Protein AF-A0A8B7XTL6-F1 (afdb_monomer)

Mean predicted aligned error: 12.11 Å

Sequence (350 aa):
MFNYANVTWTTGTSSDGNESGLGGIPAQVGFDASDGVNYYEVPGSQSDDIVNIDLRSNINTTGRWLFRIDLDEIQDNESPIFQSCKSPDAVYVTGGTNESRVVWDTDVVSAVDVVDGPVAASCSLVDGDSMKVPVTSNETFPLGVTTVECEAVDAAGNNATPCQFHVIVSGILFPFLGPDVRYLPKEDEETSGEVFFAFPFFFFGRNYSSFYVNTNGVISFGDELSSFQSDPLPLMLTPLIAVFMTDVDTTDFGLVLHRQLLRSSQNEMQFCEADETIREVFPEQSSFSASMLLVVTWYRVRPWYSDSLRNTFQAVLVTNGALSFAMFNYGQIQWTRSSRRSSGVSAQVL

Solvent-accessible surface area (backbone atoms only — not comparable to full-atom values): 20171 Å² total; per-residue (Å²): 112,52,78,47,63,98,55,78,60,50,14,50,60,93,41,60,15,44,98,70,20,43,59,56,55,37,44,74,46,70,50,72,71,85,73,88,75,46,64,48,69,45,73,37,44,55,33,87,58,38,55,49,49,36,75,37,51,62,66,92,38,69,9,31,39,70,72,59,77,91,59,88,58,79,68,73,85,53,51,26,44,70,81,26,68,43,56,59,80,71,45,67,26,62,39,88,53,65,48,41,75,47,75,66,58,62,79,28,48,36,29,35,31,76,87,79,37,80,36,70,67,52,35,20,37,58,66,99,68,89,57,69,46,81,53,64,70,64,39,76,41,57,59,43,79,42,47,37,40,32,42,35,53,47,96,79,65,34,60,26,80,72,41,66,34,45,50,36,23,41,67,61,63,74,88,68,80,63,96,71,49,42,72,51,77,66,38,70,56,39,57,44,70,88,39,70,52,97,50,52,38,46,57,96,90,40,80,39,63,37,35,22,48,32,54,32,30,34,39,24,37,87,45,78,66,82,58,87,75,90,74,68,84,84,68,101,62,70,54,65,47,71,79,60,68,45,64,32,30,28,58,92,42,46,45,43,36,37,32,77,46,60,71,43,88,90,43,40,70,65,47,48,53,53,30,51,54,47,26,68,78,36,62,92,42,65,84,58,63,59,45,35,36,39,39,36,36,39,42,48,31,19,42,79,91,41,95,80,50,38,28,24,39,32,39,38,38,38,20,54,50,80,54,53,50,78,45,77,32,67,39,29,76,67,71,79,72,64,92,68,89,80,83,91,80,81,77,77,89,131

Secondary structure (DSSP, 8-state):
-EE---------GGGT--TTS-SSS----EEE-SSSS-EEE-TTTTSGGGGGTTT--SSSSTTEE----SSSSPPP-PPPEEEEE-PPPPEEEPTT-SEEEE---TTTEEEEETTTEEE-EEEEEE-SSS-EEEE-TTEEEESEEEEEEEEEB-TT-PBPPPEEEEEEEEESS----STT-EEPPSSBS-BPPPEEEEEEEEETTEEEEEEEEETTTEEEESS---S---SPSSPSSS-EEESS-S-EE-SSS-EEEEEEEE-STTTHHHHHHHHHHHHHH-GGGTT---SEEEEEEEEEEEETT-SS--EEEEEEEEE-SS-EEEEEEEEEE-------SS--------

InterPro domains:
  IPR003410 HYR domain [PF02494] (76-169)
  IPR003410 HYR domain [PS50825] (75-171)
  IPR003886 NIDO domain [PF06119] (1-70)
  IPR003886 NIDO domain [PF06119] (210-344)
  IPR003886 NIDO domain [PS51220] (1-72)
  IPR003886 NIDO domain [PS51220] (243-350)
  IPR003886 NIDO domain [SM00539] (243-349)
  IPR051495 Epithelial Barrier and Cell Signaling Protein [PTHR13802] (180-348)

Structure (mmCIF, N/CA/C/O backbone):
data_AF-A0A8B7XTL6-F1
#
_entry.id   AF-A0A8B7XTL6-F1
#
loop_
_atom_site.group_PDB
_atom_site.id
_atom_site.type_symbol
_atom_site.label_atom_id
_atom_site.label_alt_id
_atom_site.label_comp_id
_atom_site.label_asym_id
_atom_site.label_entity_id
_atom_site.label_seq_id
_atom_site.pdbx_PDB_ins_code
_atom_site.Cartn_x
_atom_site.Cartn_y
_atom_site.Cartn_z
_atom_site.occupancy
_atom_site.B_iso_or_equiv
_atom_site.auth_seq_id
_atom_site.auth_comp_id
_atom_site.auth_asym_id
_atom_site.auth_atom_id
_atom_site.pdbx_PDB_model_num
ATOM 1 N N . MET A 1 1 ? -22.767 -4.856 45.957 1.00 59.16 1 MET A N 1
ATOM 2 C CA . MET A 1 1 ? -21.393 -5.160 45.503 1.00 59.16 1 MET A CA 1
ATOM 3 C C . MET A 1 1 ? -21.275 -6.660 45.351 1.00 59.16 1 MET A C 1
ATOM 5 O O . MET A 1 1 ? -21.388 -7.362 46.351 1.00 59.16 1 MET A O 1
ATOM 9 N N . PHE A 1 2 ? -21.071 -7.122 44.124 1.00 72.44 2 PHE A N 1
ATOM 10 C CA . PHE A 1 2 ? -20.700 -8.502 43.835 1.00 72.44 2 PHE A CA 1
ATOM 11 C C . PHE A 1 2 ? -19.189 -8.559 43.595 1.00 72.44 2 PHE A C 1
ATOM 13 O O . PHE A 1 2 ? -18.622 -7.657 42.981 1.00 72.44 2 PHE A O 1
ATOM 20 N N . ASN A 1 3 ? -18.533 -9.587 44.127 1.00 69.50 3 ASN A N 1
ATOM 21 C CA . ASN A 1 3 ? -17.118 -9.853 43.893 1.00 69.50 3 ASN A CA 1
ATOM 22 C C . ASN A 1 3 ? -17.003 -11.294 43.410 1.00 69.50 3 ASN A C 1
ATOM 24 O O . ASN A 1 3 ? -17.322 -12.214 44.167 1.00 69.50 3 ASN A O 1
ATOM 28 N N . TYR A 1 4 ? -16.543 -11.473 42.181 1.00 75.75 4 TYR A N 1
ATOM 29 C CA . TYR A 1 4 ? -16.254 -12.776 41.605 1.00 75.75 4 TYR A CA 1
ATOM 30 C C . TYR A 1 4 ? -14.739 -12.987 41.603 1.00 75.75 4 TYR A C 1
ATOM 32 O O . TYR A 1 4 ? -13.970 -12.093 41.257 1.00 75.75 4 TYR A O 1
ATOM 40 N N . ALA A 1 5 ? -14.312 -14.158 42.071 1.00 74.69 5 ALA A N 1
ATOM 41 C CA . ALA A 1 5 ? -12.965 -14.672 41.835 1.00 74.69 5 ALA A CA 1
ATOM 42 C C . ALA A 1 5 ? -13.018 -15.620 40.624 1.00 74.69 5 ALA A C 1
ATOM 44 O O . ALA A 1 5 ? -14.010 -15.614 39.908 1.00 74.69 5 ALA A O 1
ATOM 45 N N . ASN A 1 6 ? -12.003 -16.464 40.429 1.00 78.75 6 ASN A N 1
ATOM 46 C CA . ASN A 1 6 ? -11.971 -17.442 39.337 1.00 78.75 6 ASN A CA 1
ATOM 47 C C . ASN A 1 6 ? -13.259 -18.298 39.287 1.00 78.75 6 ASN A C 1
ATOM 49 O O . ASN A 1 6 ? -13.494 -19.120 40.183 1.00 78.75 6 ASN A O 1
ATOM 53 N N . VAL A 1 7 ? -14.076 -18.098 38.247 1.00 76.19 7 VAL A N 1
ATOM 54 C CA . VAL A 1 7 ? -15.310 -18.853 37.988 1.00 76.19 7 VAL A CA 1
ATOM 55 C C . VAL A 1 7 ? -15.001 -19.960 36.985 1.00 76.19 7 VAL A C 1
ATOM 57 O O . VAL A 1 7 ? -14.670 -19.710 35.836 1.00 76.19 7 VAL A O 1
ATOM 60 N N . THR A 1 8 ? -15.113 -21.214 37.423 1.00 75.62 8 THR A N 1
ATOM 61 C CA . THR A 1 8 ? -14.772 -22.393 36.598 1.00 75.62 8 THR A CA 1
ATOM 62 C C . THR A 1 8 ? -15.972 -23.269 36.248 1.00 75.62 8 THR A C 1
ATOM 64 O O . THR A 1 8 ? -15.828 -24.219 35.487 1.00 75.62 8 THR A O 1
ATOM 67 N N . TRP A 1 9 ? -17.149 -22.957 36.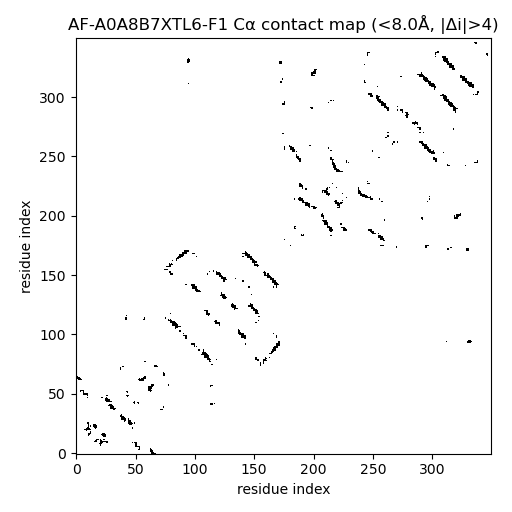790 1.00 73.62 9 TRP A N 1
ATOM 68 C CA . TRP A 1 9 ? -18.395 -23.678 36.554 1.00 73.62 9 TRP A CA 1
ATOM 69 C C . TRP A 1 9 ? -19.572 -22.700 36.593 1.00 73.62 9 TRP A C 1
ATOM 71 O O . TRP A 1 9 ? -19.566 -21.742 37.368 1.00 73.62 9 TRP A O 1
ATOM 81 N N . THR A 1 10 ? -20.577 -22.944 35.758 1.00 75.81 10 THR A N 1
ATOM 82 C CA . THR A 1 10 ? -21.745 -22.069 35.563 1.00 75.81 10 THR A CA 1
ATOM 83 C C . THR A 1 10 ? -23.066 -22.828 35.598 1.00 75.81 10 THR A C 1
ATOM 85 O O . THR A 1 10 ? -24.116 -22.205 35.748 1.00 75.81 10 THR A O 1
ATOM 88 N N . THR A 1 11 ? -23.032 -24.163 35.546 1.00 73.62 11 THR A N 1
ATOM 89 C CA . THR A 1 11 ? -24.235 -24.996 35.515 1.00 73.62 11 THR A CA 1
ATOM 90 C C . THR A 1 11 ? -24.037 -26.296 36.291 1.00 73.62 11 THR A C 1
ATOM 92 O O . THR A 1 11 ? -23.016 -26.966 36.176 1.00 73.62 11 THR A O 1
ATOM 95 N N . GLY A 1 12 ? -25.027 -26.678 37.101 1.00 75.06 12 GLY A N 1
ATOM 96 C CA . GLY A 1 12 ? -25.050 -27.979 37.776 1.00 75.06 12 GLY A CA 1
ATOM 97 C C . GLY A 1 12 ? -25.672 -29.075 36.906 1.00 75.06 12 GLY A C 1
ATOM 98 O O . GLY A 1 12 ? -26.464 -28.793 36.011 1.00 75.06 12 GLY A O 1
ATOM 99 N N . THR A 1 13 ? -25.399 -30.344 37.214 1.00 72.00 13 THR A N 1
ATOM 100 C CA . THR A 1 13 ? -25.979 -31.498 36.491 1.00 72.00 13 THR A CA 1
ATOM 101 C C . THR A 1 13 ? -27.511 -31.559 36.555 1.00 72.00 13 THR A C 1
ATOM 103 O O . THR A 1 13 ? -28.142 -32.094 35.651 1.00 72.00 13 THR A O 1
ATOM 106 N N . SER A 1 14 ? -28.128 -30.964 37.582 1.00 78.19 14 SER A N 1
ATOM 107 C CA . SER A 1 14 ? -29.589 -30.801 37.693 1.00 78.19 14 SER A CA 1
ATOM 108 C C . SER A 1 14 ? -30.189 -29.804 36.692 1.00 78.19 14 SER A C 1
ATOM 110 O O . SER A 1 14 ? -31.407 -29.748 36.560 1.00 78.19 14 SER A O 1
ATOM 112 N N . SER A 1 15 ? -29.344 -29.019 36.024 1.00 76.31 15 SER A N 1
ATOM 113 C CA . SER A 1 15 ? -29.698 -28.048 34.985 1.00 76.31 15 SER A CA 1
ATOM 114 C C . SER A 1 15 ? -29.066 -28.433 33.642 1.00 76.31 15 SER A C 1
ATOM 116 O O . SER A 1 15 ? -28.705 -27.559 32.860 1.00 76.31 15 SER A O 1
ATOM 118 N N . ASP A 1 16 ? -28.884 -29.738 33.408 1.00 80.31 16 ASP A N 1
ATOM 119 C CA . ASP A 1 16 ? -28.275 -30.334 32.210 1.00 80.31 16 ASP A CA 1
ATOM 120 C C . ASP A 1 16 ? -26.781 -30.009 31.991 1.00 80.31 16 ASP A C 1
ATOM 122 O O . ASP A 1 16 ? -26.253 -30.182 30.891 1.00 80.31 16 ASP A O 1
ATOM 126 N N . GLY A 1 17 ? -26.070 -29.575 33.039 1.00 78.12 17 GLY A N 1
ATOM 127 C CA . GLY A 1 17 ? -24.618 -29.382 33.004 1.00 78.12 17 GLY A CA 1
ATOM 128 C C . GLY A 1 17 ? -23.821 -30.688 32.965 1.00 78.12 17 GLY A C 1
ATOM 129 O O . GLY A 1 17 ? -24.269 -31.737 33.432 1.00 78.12 17 GLY A O 1
ATOM 130 N N . ASN A 1 18 ? -22.608 -30.628 32.420 1.00 78.62 18 ASN A N 1
ATOM 131 C CA . ASN A 1 18 ? -21.658 -31.738 32.393 1.00 78.62 18 ASN A CA 1
ATOM 132 C C . ASN A 1 18 ? -20.873 -31.864 33.719 1.00 78.62 18 ASN A C 1
ATOM 134 O O . ASN A 1 18 ? -20.994 -31.040 34.623 1.00 78.62 18 ASN A O 1
ATOM 138 N N . GLU A 1 19 ? -20.029 -32.895 33.843 1.00 80.50 19 GLU A N 1
ATOM 139 C CA . GLU A 1 19 ? -19.219 -33.142 35.053 1.00 80.50 19 GLU A CA 1
ATOM 140 C C . GLU A 1 19 ? -18.192 -32.036 35.361 1.00 80.50 19 GLU A C 1
ATOM 142 O O . GLU A 1 19 ? -17.679 -31.962 36.474 1.00 80.50 19 GLU A O 1
ATOM 147 N N . SER A 1 20 ? -17.895 -31.165 34.393 1.00 78.06 20 SER A N 1
ATOM 148 C CA . SER A 1 20 ? -17.052 -29.976 34.581 1.00 78.06 20 SER A CA 1
ATOM 149 C C . SER A 1 20 ? -17.848 -28.746 35.033 1.00 78.06 20 SER A C 1
ATOM 151 O O . SER A 1 20 ? -17.261 -27.689 35.234 1.00 78.06 20 SER A O 1
ATOM 153 N N . GLY A 1 21 ? -19.167 -28.871 35.210 1.00 75.25 21 GLY A N 1
ATOM 154 C CA . GLY A 1 21 ? -20.043 -27.782 35.627 1.00 75.25 21 GLY A CA 1
ATOM 155 C C . GLY A 1 21 ? -20.333 -26.757 34.524 1.00 75.25 21 GLY A C 1
ATOM 156 O O . GLY A 1 21 ? -20.569 -25.589 34.827 1.00 75.25 21 GLY A O 1
ATOM 157 N N . LEU A 1 22 ? -20.274 -27.179 33.255 1.00 76.94 22 LEU A N 1
ATOM 158 C CA . LEU A 1 22 ? -20.522 -26.362 32.058 1.00 76.94 22 LEU A CA 1
ATOM 159 C C . LEU A 1 22 ? -21.564 -27.030 31.142 1.00 76.94 22 LEU A C 1
ATOM 161 O O . LEU A 1 22 ? -21.777 -28.240 31.223 1.00 76.94 22 LEU A O 1
ATOM 165 N N . GLY A 1 23 ? -22.173 -26.273 30.227 1.00 70.50 23 GLY A N 1
ATOM 166 C CA . GLY A 1 23 ? -23.290 -26.743 29.392 1.00 70.50 23 GLY A CA 1
ATOM 167 C C . GLY A 1 23 ? -24.615 -26.809 30.160 1.00 70.50 23 GLY A C 1
ATOM 168 O O . GLY A 1 23 ? -24.630 -26.628 31.370 1.00 70.50 23 GLY A O 1
ATOM 169 N N . GLY A 1 24 ? -25.733 -27.056 29.474 1.00 79.38 24 GLY A N 1
ATOM 170 C CA . GLY A 1 24 ? -27.069 -26.993 30.084 1.00 79.38 24 GLY A CA 1
ATOM 171 C C . GLY A 1 24 ? -27.622 -25.564 30.132 1.00 79.38 24 GLY A C 1
ATOM 172 O O . GLY A 1 24 ? -27.383 -24.793 29.208 1.00 79.38 24 GLY A O 1
ATOM 173 N N . ILE A 1 25 ? -28.379 -25.206 31.175 1.00 80.75 25 ILE A N 1
ATOM 174 C CA . ILE A 1 25 ? -28.893 -23.836 31.376 1.00 80.75 25 ILE A CA 1
ATOM 175 C C . ILE A 1 25 ? -27.834 -23.002 32.125 1.00 80.75 25 ILE A C 1
ATOM 177 O O . ILE A 1 25 ? -27.544 -23.321 33.285 1.00 80.75 25 ILE A O 1
ATOM 181 N N . PRO A 1 26 ? -27.244 -21.953 31.520 1.00 83.88 26 PRO A N 1
ATOM 182 C CA . PRO A 1 26 ? -26.182 -21.176 32.163 1.00 83.88 26 PRO A CA 1
ATOM 183 C C . PRO A 1 26 ? -26.672 -20.350 33.361 1.00 83.88 26 PRO A C 1
ATOM 185 O O . PRO A 1 26 ? -27.854 -20.014 33.467 1.00 83.88 26 PRO A O 1
ATOM 188 N N . ALA A 1 27 ? -25.747 -20.001 34.263 1.00 84.81 27 ALA A N 1
ATOM 189 C CA . ALA A 1 27 ? -26.026 -19.150 35.418 1.00 84.81 27 ALA A CA 1
ATOM 190 C C . ALA A 1 27 ? -26.619 -17.793 35.008 1.00 84.81 27 ALA A C 1
ATOM 192 O O . ALA A 1 27 ? -26.171 -17.164 34.050 1.00 84.81 27 ALA A O 1
ATOM 193 N N . GLN A 1 28 ? -27.590 -17.322 35.788 1.00 89.62 28 GLN A N 1
ATOM 194 C CA . GLN A 1 28 ? -28.197 -16.003 35.634 1.00 89.62 28 GLN A CA 1
ATOM 195 C C . GLN A 1 28 ? -27.709 -15.080 36.756 1.00 89.62 28 GLN A C 1
ATOM 197 O O . GLN A 1 28 ? -27.653 -15.488 37.919 1.00 89.62 28 GLN A O 1
ATOM 202 N N . VAL A 1 29 ? -27.342 -13.845 36.415 1.00 89.50 29 VAL A N 1
ATOM 203 C CA . VAL A 1 29 ? -26.840 -12.845 37.366 1.00 89.50 29 VAL A CA 1
ATOM 204 C C . VAL A 1 29 ? -27.506 -11.508 37.079 1.00 89.50 29 VAL A C 1
ATOM 206 O O . VAL A 1 29 ? -27.458 -11.023 35.952 1.00 89.50 29 VAL A O 1
ATOM 209 N N . GLY A 1 30 ? -28.109 -10.899 38.099 1.00 89.50 30 GLY A N 1
ATOM 210 C CA . GLY A 1 30 ? -28.882 -9.680 37.915 1.00 89.50 30 GLY A CA 1
ATOM 211 C C . GLY A 1 30 ? -29.715 -9.272 39.127 1.00 89.50 30 GLY A C 1
ATOM 212 O O . GLY A 1 30 ? -29.535 -9.794 40.231 1.00 89.50 30 GLY A O 1
ATOM 213 N N . PHE A 1 31 ? -30.641 -8.346 38.890 1.00 87.81 31 PHE A N 1
ATOM 214 C CA . PHE A 1 31 ? -31.665 -7.882 39.821 1.00 87.81 31 PHE A CA 1
ATOM 215 C C . PHE A 1 31 ? -33.045 -8.000 39.171 1.00 87.81 31 PHE A C 1
ATOM 217 O O . PHE A 1 31 ? -33.178 -7.778 37.973 1.00 87.81 31 PHE A O 1
ATOM 224 N N . ASP A 1 32 ? -34.067 -8.297 39.967 1.00 88.44 32 ASP A N 1
ATOM 225 C CA . ASP A 1 32 ? -35.470 -8.312 39.546 1.00 88.44 32 ASP A CA 1
ATOM 226 C C . ASP A 1 32 ? -36.319 -7.745 40.693 1.00 88.44 32 ASP A C 1
ATOM 228 O O . ASP A 1 32 ? -36.265 -8.248 41.820 1.00 88.44 32 ASP A O 1
ATOM 232 N N . ALA A 1 33 ? -37.068 -6.674 40.428 1.00 88.50 33 ALA A N 1
ATOM 233 C CA . ALA A 1 33 ? -37.979 -6.057 41.391 1.00 88.50 33 ALA A CA 1
ATOM 234 C C . ALA A 1 33 ? -39.340 -6.775 41.480 1.00 88.50 33 ALA A C 1
ATOM 236 O O . ALA A 1 33 ? -40.162 -6.439 42.333 1.00 88.50 33 ALA A O 1
ATOM 237 N N . SER A 1 34 ? -39.585 -7.770 40.619 1.00 86.75 34 SER A N 1
ATOM 238 C CA . SER A 1 34 ? -40.829 -8.542 40.512 1.00 86.75 34 SER A CA 1
ATOM 239 C C . SER A 1 34 ? -42.074 -7.699 40.206 1.00 86.75 34 SER A C 1
ATOM 241 O O . SER A 1 34 ? -43.201 -8.125 40.465 1.00 86.75 34 SER A O 1
ATOM 243 N N . ASP A 1 35 ? -41.889 -6.509 39.641 1.00 86.06 35 ASP A N 1
ATOM 244 C CA . ASP A 1 35 ? -42.959 -5.620 39.177 1.00 86.06 35 ASP A CA 1
ATOM 245 C C . ASP A 1 35 ? -43.190 -5.709 37.657 1.00 86.06 35 ASP A C 1
ATOM 247 O O . ASP A 1 35 ? -44.100 -5.074 37.123 1.00 86.06 35 ASP A O 1
ATOM 251 N N . GLY A 1 36 ? -42.395 -6.537 36.969 1.00 83.06 36 GLY A N 1
ATOM 252 C CA . GLY A 1 36 ? -42.453 -6.744 35.523 1.00 83.06 36 GLY A CA 1
ATOM 253 C C . GLY A 1 36 ? -41.869 -5.595 34.699 1.00 83.06 36 GLY A C 1
ATOM 254 O O . GLY A 1 36 ? -42.010 -5.618 33.478 1.00 83.06 36 GLY A O 1
ATOM 255 N N . VAL A 1 37 ? -41.247 -4.605 35.344 1.00 80.69 37 VAL A N 1
ATOM 256 C CA . VAL A 1 37 ? -40.672 -3.420 34.694 1.00 80.69 37 VAL A CA 1
ATOM 257 C C . VAL A 1 37 ? -39.197 -3.275 35.053 1.00 80.69 37 VAL A C 1
ATOM 259 O O . VAL A 1 37 ? -38.369 -3.133 34.160 1.00 80.69 37 VAL A O 1
ATOM 262 N N . ASN A 1 38 ? -38.860 -3.359 36.337 1.00 81.56 38 ASN A N 1
ATOM 263 C CA . ASN A 1 38 ? -37.529 -3.062 36.840 1.00 81.56 38 ASN A CA 1
ATOM 264 C C . ASN A 1 38 ? -36.734 -4.352 37.041 1.00 81.56 38 ASN A C 1
ATOM 266 O O . ASN A 1 38 ? -36.945 -5.108 37.993 1.00 81.56 38 ASN A O 1
ATOM 270 N N . TYR A 1 39 ? -35.796 -4.596 36.136 1.00 85.94 39 TYR A N 1
ATOM 271 C CA . TYR A 1 39 ? -34.837 -5.688 36.227 1.00 85.94 39 TYR A CA 1
ATOM 272 C C . TYR A 1 39 ? -33.536 -5.300 35.515 1.00 85.94 39 TYR A C 1
ATOM 274 O O . TYR A 1 39 ? -33.506 -4.376 34.707 1.00 85.94 39 TYR A O 1
ATOM 282 N N . TYR A 1 40 ? -32.452 -6.000 35.829 1.00 84.44 40 TYR A N 1
ATOM 283 C CA . TYR A 1 40 ? -31.159 -5.844 35.168 1.00 84.44 40 TYR A CA 1
ATOM 284 C C . TYR A 1 40 ? -30.456 -7.189 35.112 1.00 84.44 40 TYR A C 1
ATOM 286 O O . TYR A 1 40 ? -30.411 -7.896 36.117 1.00 84.44 40 TYR A O 1
ATOM 294 N N . GLU A 1 41 ? -29.873 -7.522 33.968 1.00 87.44 41 GLU A N 1
ATOM 295 C CA . GLU A 1 41 ? -29.055 -8.716 33.790 1.00 87.44 41 GLU A CA 1
ATOM 296 C C . GLU A 1 41 ? -27.624 -8.307 33.452 1.00 87.44 41 GLU A C 1
ATOM 298 O O . GLU A 1 41 ? -27.390 -7.461 32.594 1.00 87.44 41 GLU A O 1
ATOM 303 N N . VAL A 1 42 ? -26.653 -8.919 34.124 1.00 85.75 42 VAL A N 1
ATOM 304 C CA . VAL A 1 42 ? -25.233 -8.700 33.832 1.00 85.75 42 VAL A CA 1
ATOM 305 C C . VAL A 1 42 ? -24.902 -9.264 32.440 1.00 85.75 42 VAL A C 1
ATOM 307 O O . VAL A 1 42 ? -25.373 -10.358 32.114 1.00 85.75 42 VAL A O 1
ATOM 310 N N . PRO A 1 43 ? -24.047 -8.615 31.622 1.00 82.81 43 PRO A N 1
ATOM 311 C CA . PRO A 1 43 ? -23.664 -9.145 30.316 1.00 82.81 43 PRO A CA 1
ATOM 312 C C . PRO A 1 43 ? -23.135 -10.573 30.356 1.00 82.81 43 PRO A C 1
ATOM 314 O O . PRO A 1 43 ? -22.212 -10.899 31.105 1.00 82.81 43 PRO A O 1
ATOM 317 N N . GLY A 1 44 ? -23.682 -11.411 29.479 1.00 81.75 44 GLY A N 1
ATOM 318 C CA . GLY A 1 44 ? -23.380 -12.838 29.420 1.00 81.75 44 GLY A CA 1
ATOM 319 C C . GLY A 1 44 ? -24.260 -13.696 30.331 1.00 81.75 44 GLY A C 1
ATOM 320 O O . GLY A 1 44 ? -24.195 -14.917 30.214 1.00 81.75 44 GLY A O 1
ATOM 321 N N . SER A 1 45 ? -25.103 -13.107 31.189 1.00 87.81 45 SER A N 1
ATOM 322 C CA . SER A 1 45 ? -26.094 -13.827 32.003 1.00 87.81 45 SER A CA 1
ATOM 323 C C . SER A 1 45 ? -26.921 -14.782 31.138 1.00 87.81 45 SER A C 1
ATOM 325 O O . SER A 1 45 ? -27.320 -14.440 30.027 1.00 87.81 45 SER A O 1
ATOM 327 N N . GLN A 1 46 ? -27.137 -16.003 31.631 1.00 89.75 46 GLN A N 1
ATOM 328 C CA . GLN A 1 46 ? -27.863 -17.072 30.938 1.00 89.75 46 GLN A CA 1
ATOM 329 C C . GLN A 1 46 ? -27.247 -17.504 29.585 1.00 89.75 46 GLN A C 1
ATOM 331 O O . GLN A 1 46 ? -27.889 -18.191 28.794 1.00 89.75 46 GLN A O 1
ATOM 336 N N . SER A 1 47 ? -25.975 -17.178 29.337 1.00 87.81 47 SER A N 1
ATOM 337 C CA . SER A 1 47 ? -25.200 -17.654 28.183 1.00 87.81 47 SER A CA 1
ATOM 338 C C . SER A 1 47 ? -23.897 -18.329 28.619 1.00 87.81 47 SER A C 1
ATOM 340 O O . SER A 1 47 ? -23.449 -18.151 29.753 1.00 87.81 47 SER A O 1
ATOM 342 N N . ASP A 1 48 ? -23.252 -19.070 27.715 1.00 82.00 48 ASP A N 1
ATOM 343 C CA . ASP A 1 48 ? -21.937 -19.683 27.973 1.00 82.00 48 ASP A CA 1
ATOM 344 C C . ASP A 1 48 ? -20.854 -18.643 28.312 1.00 82.00 48 ASP A C 1
ATOM 346 O O . ASP A 1 48 ? -19.878 -18.953 28.991 1.00 82.00 48 ASP A O 1
ATOM 350 N N . ASP A 1 49 ? -21.062 -17.388 27.906 1.00 83.44 49 ASP A N 1
ATOM 351 C CA . ASP A 1 49 ? -20.165 -16.259 28.139 1.00 83.44 49 ASP A CA 1
ATOM 352 C C . ASP A 1 49 ? -20.077 -15.846 29.621 1.00 83.44 49 ASP A C 1
ATOM 354 O O . ASP A 1 49 ? -19.132 -15.151 30.008 1.00 83.44 49 ASP A O 1
ATOM 358 N N . ILE A 1 50 ? -21.015 -16.301 30.470 1.00 86.38 50 ILE A N 1
ATOM 359 C CA . ILE A 1 50 ? -21.060 -15.979 31.908 1.00 86.38 50 ILE A CA 1
ATOM 360 C C . ILE A 1 50 ? -19.828 -16.473 32.678 1.00 86.38 50 ILE A C 1
ATOM 362 O O . ILE A 1 50 ? -19.527 -15.955 33.752 1.00 86.38 50 ILE A O 1
ATOM 366 N N . VAL A 1 51 ? -19.066 -17.423 32.119 1.00 84.25 51 VAL A N 1
ATOM 367 C CA . VAL A 1 51 ? -17.767 -17.851 32.671 1.00 84.25 51 VAL A CA 1
ATOM 368 C C . VAL A 1 51 ? -16.763 -16.701 32.775 1.00 84.25 51 VAL A C 1
ATOM 370 O O . VAL A 1 51 ? -15.899 -16.745 33.637 1.00 84.25 51 VAL A O 1
ATOM 373 N N . ASN A 1 52 ? -16.889 -15.665 31.938 1.00 84.88 52 ASN A N 1
ATOM 374 C CA . ASN A 1 52 ? -15.964 -14.530 31.887 1.00 84.88 52 ASN A CA 1
ATOM 375 C C . ASN A 1 52 ? -16.373 -13.370 32.816 1.00 84.88 52 ASN A C 1
ATOM 377 O O . ASN A 1 52 ? -15.833 -12.267 32.699 1.00 84.88 52 ASN A O 1
ATOM 381 N N . ILE A 1 53 ? -17.351 -13.565 33.711 1.00 85.69 53 ILE A N 1
ATOM 382 C CA . ILE A 1 53 ? -17.859 -12.507 34.604 1.00 85.69 53 ILE A CA 1
ATOM 383 C C . ILE A 1 53 ? -16.788 -11.953 35.557 1.00 85.69 53 ILE A C 1
ATOM 385 O O . ILE A 1 53 ? -16.866 -10.798 35.980 1.00 85.69 53 ILE A O 1
ATOM 389 N N . ASP A 1 54 ? -15.775 -12.757 35.879 1.00 85.50 54 ASP A N 1
ATOM 390 C CA . ASP A 1 54 ? -14.616 -12.374 36.682 1.00 85.50 54 ASP A CA 1
ATOM 391 C C . ASP A 1 54 ? -13.583 -11.558 35.891 1.00 85.50 54 ASP A C 1
ATOM 393 O O . ASP A 1 54 ? -12.792 -10.838 36.493 1.00 85.50 54 ASP A O 1
ATOM 397 N N . LEU A 1 55 ? -13.621 -11.615 34.557 1.00 84.25 55 LEU A N 1
ATOM 398 C CA . LEU A 1 55 ? -12.787 -10.819 33.652 1.00 84.25 55 LEU A CA 1
ATOM 399 C C . LEU A 1 55 ? -13.430 -9.474 33.269 1.00 84.25 55 LEU A C 1
ATOM 401 O O . LEU A 1 55 ? -12.763 -8.619 32.686 1.00 84.25 55 LEU A O 1
ATOM 405 N N . ARG A 1 56 ? -14.704 -9.267 33.621 1.00 83.31 56 ARG A N 1
ATOM 406 C CA . ARG A 1 56 ? -15.501 -8.059 33.339 1.00 83.31 56 ARG A CA 1
ATOM 407 C C . ARG A 1 56 ? -15.796 -7.272 34.629 1.00 83.31 56 ARG A C 1
ATOM 409 O O . ARG A 1 56 ? -15.580 -7.770 35.734 1.00 83.31 56 ARG A O 1
ATOM 416 N N . SER A 1 57 ? -16.224 -6.018 34.510 1.00 82.00 57 SER A N 1
ATOM 417 C CA . SER A 1 57 ? -16.558 -5.125 35.635 1.00 82.00 57 SER A CA 1
ATOM 418 C C . SER A 1 57 ? -17.376 -3.940 35.126 1.00 82.00 57 SER A C 1
ATOM 420 O O . SER A 1 57 ? -17.266 -3.644 33.945 1.00 82.00 57 SER A O 1
ATOM 422 N N . ASN A 1 58 ? -18.115 -3.272 36.023 1.00 78.94 58 ASN A N 1
ATOM 423 C CA . ASN A 1 58 ? -18.735 -1.966 35.769 1.00 78.94 58 ASN A CA 1
ATOM 424 C C . ASN A 1 58 ? -18.085 -0.787 36.529 1.00 78.94 58 ASN A C 1
ATOM 426 O O . ASN A 1 58 ? -18.668 0.284 36.677 1.00 78.94 58 ASN A O 1
ATOM 430 N N . ILE A 1 59 ? -16.920 -1.013 37.143 1.00 81.12 59 ILE A N 1
ATOM 431 C CA . ILE A 1 59 ? -16.199 -0.010 37.946 1.00 81.12 59 ILE A CA 1
ATOM 432 C C . ILE A 1 59 ? -14.681 -0.078 37.731 1.00 81.12 59 ILE A C 1
ATOM 434 O O . ILE A 1 59 ? -13.896 0.125 38.667 1.00 81.12 59 ILE A O 1
ATOM 438 N N . ASN A 1 60 ? -14.253 -0.426 36.514 1.00 73.56 60 ASN A N 1
ATOM 439 C CA . ASN A 1 60 ? -12.844 -0.558 36.119 1.00 73.56 60 ASN A CA 1
ATOM 440 C C . ASN A 1 60 ? -11.983 -1.407 37.093 1.00 73.56 60 ASN A C 1
ATOM 442 O O . ASN A 1 60 ? -10.776 -1.211 37.238 1.00 73.56 60 ASN A O 1
ATOM 446 N N . THR A 1 61 ? -12.616 -2.334 37.822 1.00 83.06 61 THR A N 1
ATOM 447 C CA . THR A 1 61 ? -11.976 -3.247 38.775 1.00 83.06 61 THR A CA 1
ATOM 448 C C . THR A 1 61 ? -12.431 -4.656 38.435 1.00 83.06 61 THR A C 1
ATOM 450 O O . THR A 1 61 ? -13.481 -5.098 38.898 1.00 83.06 61 THR A O 1
ATOM 453 N N . THR A 1 62 ? -11.647 -5.352 37.613 1.00 83.50 62 THR A N 1
ATOM 454 C CA . THR A 1 62 ? -11.946 -6.690 37.082 1.00 83.50 62 THR A CA 1
ATOM 455 C C . THR A 1 62 ? -12.533 -7.635 38.141 1.00 83.50 62 THR A C 1
ATOM 457 O O . THR A 1 62 ? -12.000 -7.754 39.247 1.00 83.50 62 THR A O 1
ATOM 460 N N . GLY A 1 63 ? -13.676 -8.249 37.821 1.00 83.00 63 GLY A N 1
ATOM 461 C CA . GLY A 1 63 ? -14.423 -9.178 38.672 1.00 83.00 63 GLY A CA 1
ATOM 462 C C . GLY A 1 63 ? -15.282 -8.529 39.760 1.00 83.00 63 GLY A C 1
ATOM 463 O O . GLY A 1 63 ? -16.031 -9.223 40.457 1.00 83.00 63 GLY A O 1
ATOM 464 N N . ARG A 1 64 ? -15.223 -7.202 39.925 1.00 85.25 64 ARG A N 1
ATOM 465 C CA . ARG A 1 64 ? -16.069 -6.461 40.866 1.00 85.25 64 ARG A CA 1
ATOM 466 C C . ARG A 1 64 ? -17.170 -5.709 40.139 1.00 85.25 64 ARG A C 1
ATOM 468 O O . ARG A 1 64 ? -16.909 -4.978 39.189 1.00 85.25 64 ARG A O 1
ATOM 475 N N . TRP A 1 65 ? -18.377 -5.826 40.681 1.00 86.69 65 TRP A N 1
ATOM 476 C CA . TRP A 1 65 ? -19.564 -5.147 40.180 1.00 86.69 65 TRP A CA 1
ATOM 477 C C . TRP A 1 65 ? -20.258 -4.372 41.302 1.00 86.69 65 TRP A C 1
ATOM 479 O O . TRP A 1 65 ? -20.479 -4.893 42.408 1.00 86.69 65 TRP A O 1
ATOM 489 N N . LEU A 1 66 ? -20.597 -3.113 41.046 1.00 84.88 66 LEU A N 1
ATOM 490 C CA . LEU A 1 66 ? -21.214 -2.216 42.014 1.00 84.88 66 LEU A CA 1
ATOM 491 C C . LEU A 1 66 ? -22.389 -1.479 41.383 1.00 84.88 66 LEU A C 1
ATOM 493 O O . LEU A 1 66 ? -22.229 -0.756 40.414 1.00 84.88 66 LEU A O 1
ATOM 497 N N . PHE A 1 67 ? -23.553 -1.613 42.004 1.00 82.94 67 PHE A N 1
ATOM 498 C CA . PHE A 1 67 ? -24.784 -0.981 41.555 1.00 82.94 67 PHE A CA 1
ATOM 499 C C . PHE A 1 67 ? -25.391 -0.190 42.705 1.00 82.94 67 PHE A C 1
ATOM 501 O O . PHE A 1 67 ? -25.321 -0.616 43.867 1.00 82.94 67 PHE A O 1
ATOM 508 N N . ARG A 1 68 ? -25.996 0.947 42.371 1.00 82.94 68 ARG A N 1
ATOM 509 C CA . ARG A 1 68 ? -26.890 1.681 43.261 1.00 82.94 68 ARG A CA 1
ATOM 510 C C . ARG A 1 68 ? -28.303 1.119 43.079 1.00 82.94 68 ARG A C 1
ATOM 512 O O . ARG A 1 68 ? -28.780 1.073 41.956 1.00 82.94 68 ARG A O 1
ATOM 519 N N . ILE A 1 69 ? -28.934 0.668 44.164 1.00 83.38 69 ILE A N 1
ATOM 520 C CA . ILE A 1 69 ? -30.188 -0.117 44.125 1.00 83.38 69 ILE A CA 1
ATOM 521 C C . ILE A 1 69 ? -31.323 0.493 44.965 1.00 83.38 69 ILE A C 1
ATOM 523 O O . ILE A 1 69 ? -32.326 -0.161 45.222 1.00 83.38 69 ILE A O 1
ATOM 527 N N . ASP A 1 70 ? -31.146 1.714 45.471 1.00 83.88 70 ASP A N 1
ATOM 528 C CA . ASP A 1 70 ? -32.167 2.449 46.233 1.00 83.88 70 ASP A CA 1
ATOM 529 C C . ASP A 1 70 ? -33.127 3.264 45.346 1.00 83.88 70 ASP A C 1
ATOM 531 O O . ASP A 1 70 ? -34.039 3.900 45.874 1.00 83.88 70 ASP A O 1
ATOM 535 N N . LEU A 1 71 ? -32.914 3.258 44.027 1.00 82.81 71 LEU A N 1
ATOM 536 C CA . LEU A 1 71 ? -33.725 3.957 43.029 1.00 82.81 71 LEU A CA 1
ATOM 537 C C . LEU A 1 71 ? -34.573 2.968 42.216 1.00 82.81 71 LEU A C 1
ATOM 539 O O . LEU A 1 71 ? -34.399 1.756 42.313 1.00 82.81 71 LEU A O 1
ATOM 543 N N . ASP A 1 72 ? -35.498 3.512 41.433 1.00 79.94 72 ASP A N 1
ATOM 544 C CA . ASP A 1 72 ? -36.361 2.800 40.490 1.00 79.94 72 ASP A CA 1
ATOM 545 C C . ASP A 1 72 ? -35.631 2.326 39.224 1.00 79.94 72 ASP A C 1
ATOM 547 O O . ASP A 1 72 ? -36.127 1.431 38.552 1.00 79.94 72 ASP A O 1
ATOM 551 N N . GLU A 1 73 ? -34.427 2.836 38.946 1.00 76.12 73 GLU A N 1
ATOM 552 C CA . GLU A 1 73 ? -33.594 2.427 37.809 1.00 76.12 73 GLU A CA 1
ATOM 553 C C . GLU A 1 73 ? -32.143 2.138 38.240 1.00 76.12 73 GLU A C 1
ATOM 555 O O . GLU A 1 73 ? -31.617 2.739 39.187 1.00 76.12 73 GLU A O 1
ATOM 560 N N . ILE A 1 74 ? -31.471 1.219 37.532 1.00 77.19 74 ILE A N 1
ATOM 561 C CA . ILE A 1 74 ? -30.028 0.999 37.689 1.00 77.19 74 ILE A CA 1
ATOM 562 C C . ILE A 1 74 ? -29.288 2.201 37.102 1.00 77.19 74 ILE A C 1
ATOM 564 O O . ILE A 1 74 ? -29.457 2.528 35.933 1.00 77.19 74 ILE A O 1
ATOM 568 N N . GLN A 1 75 ? -28.449 2.853 37.909 1.00 77.12 75 GLN A N 1
ATOM 569 C CA . GLN A 1 75 ? -27.606 3.943 37.419 1.00 77.12 75 GLN A CA 1
ATOM 570 C C . GLN A 1 75 ? -26.374 3.400 36.706 1.00 77.12 75 GLN A C 1
ATOM 572 O O . GLN A 1 75 ? -25.515 2.786 37.349 1.00 77.12 75 GLN A O 1
ATOM 577 N N . ASP A 1 76 ? -26.275 3.705 35.418 1.00 76.94 76 ASP A N 1
ATOM 578 C CA . ASP A 1 76 ? -25.048 3.554 34.658 1.00 76.94 76 ASP A CA 1
ATOM 579 C C . ASP A 1 76 ? -24.125 4.764 34.872 1.00 76.94 76 ASP A C 1
ATOM 581 O O . ASP A 1 76 ? -24.533 5.919 34.763 1.00 76.94 76 ASP A O 1
ATOM 585 N N . ASN A 1 77 ? -22.884 4.482 35.257 1.00 79.44 77 ASN A N 1
ATOM 586 C CA . ASN A 1 77 ? -21.829 5.472 35.478 1.00 79.44 77 ASN A CA 1
ATOM 587 C C . ASN A 1 77 ? -20.511 5.023 34.823 1.00 79.44 77 ASN A C 1
ATOM 589 O O . ASN A 1 77 ? -19.446 5.534 35.189 1.00 79.44 77 ASN A O 1
ATOM 593 N N . GLU A 1 78 ? -20.550 4.010 33.956 1.00 81.81 78 GLU A N 1
ATOM 594 C CA . GLU A 1 78 ? -19.370 3.527 33.255 1.00 81.81 78 GLU A CA 1
ATOM 595 C C . GLU A 1 78 ? -19.323 4.118 31.851 1.00 81.81 78 GLU A C 1
ATOM 597 O O . GLU A 1 78 ? -20.334 4.283 31.198 1.00 81.81 78 GLU A O 1
ATOM 602 N N . SER A 1 79 ? -18.130 4.486 31.395 1.00 87.31 79 SER A N 1
ATOM 603 C CA . SER A 1 79 ? -17.947 4.912 30.013 1.00 87.31 79 SER A CA 1
ATOM 604 C C . SER A 1 79 ? -17.935 3.708 29.070 1.00 87.31 79 SER A C 1
ATOM 606 O O . SER A 1 79 ? -17.238 2.734 29.375 1.00 87.31 79 SER A O 1
ATOM 608 N N . PRO A 1 80 ? -18.509 3.819 27.857 1.00 91.75 80 PRO A N 1
ATOM 609 C CA . PRO A 1 80 ? -18.335 2.799 26.835 1.00 91.75 80 PRO A CA 1
ATOM 610 C C . PRO A 1 80 ? -16.853 2.613 26.485 1.00 91.75 80 PRO A C 1
ATOM 612 O O . PRO A 1 80 ? -16.030 3.532 26.592 1.00 91.75 80 PRO A O 1
ATOM 615 N N . ILE A 1 81 ? -16.509 1.423 25.996 1.00 91.00 81 ILE A N 1
ATOM 616 C CA . ILE A 1 81 ? -15.168 1.075 25.519 1.00 91.00 81 ILE A CA 1
ATOM 617 C C . ILE A 1 81 ? -15.194 0.714 24.033 1.00 91.00 81 ILE A C 1
ATOM 619 O O . ILE A 1 81 ? -16.093 0.024 23.555 1.00 91.00 81 ILE A O 1
ATOM 623 N N . PHE A 1 82 ? -14.175 1.139 23.285 1.00 91.94 82 PHE A N 1
ATOM 624 C CA . PHE A 1 82 ? -13.986 0.686 21.906 1.00 91.94 82 PHE A CA 1
ATOM 625 C C . PHE A 1 82 ? -13.470 -0.761 21.890 1.00 91.94 82 PHE A C 1
ATOM 627 O O . PHE A 1 82 ? -12.389 -1.040 22.409 1.00 91.94 82 PHE A O 1
ATOM 634 N N . GLN A 1 83 ? -14.227 -1.681 21.283 1.00 90.75 83 GLN A N 1
ATOM 635 C CA . GLN A 1 83 ? -13.805 -3.072 21.064 1.00 90.75 83 GLN A CA 1
ATOM 636 C C . GLN A 1 83 ? -12.841 -3.190 19.877 1.00 90.75 83 GLN A C 1
ATOM 638 O O . GLN A 1 83 ? -11.902 -3.989 19.909 1.00 90.75 83 GLN A O 1
ATOM 643 N N . SER A 1 84 ? -13.051 -2.375 18.842 1.00 90.94 84 SER A N 1
ATOM 644 C CA . SER A 1 84 ? -12.155 -2.236 17.696 1.00 90.94 84 SER A CA 1
ATOM 645 C C . SER A 1 84 ? -11.822 -0.766 17.448 1.00 90.94 84 SER A C 1
ATOM 647 O O . SER A 1 84 ? -12.664 0.122 17.585 1.00 90.94 84 SER A O 1
ATOM 649 N N . CYS A 1 85 ? -10.550 -0.523 17.140 1.00 92.25 85 CYS A N 1
ATOM 650 C CA . CYS A 1 85 ? -9.991 0.780 16.800 1.00 92.25 85 CYS A CA 1
ATOM 651 C C . CYS A 1 85 ? -8.723 0.538 15.970 1.00 92.25 85 CYS A C 1
ATOM 653 O O . CYS A 1 85 ? -7.607 0.533 16.494 1.00 92.25 85 CYS A O 1
ATOM 655 N N . LYS A 1 86 ? -8.897 0.181 14.697 1.00 92.81 86 LYS A N 1
ATOM 656 C CA . LYS A 1 86 ? -7.798 -0.214 13.804 1.00 92.81 86 LYS A CA 1
ATOM 657 C C . LYS A 1 86 ? -7.906 0.535 12.489 1.00 92.81 86 LYS A C 1
ATOM 659 O O . LYS A 1 86 ? -9.004 0.769 12.008 1.00 92.81 86 LYS A O 1
ATOM 664 N N . SER A 1 87 ? -6.776 0.888 11.890 1.00 89.94 87 SER A N 1
ATOM 665 C CA . SER A 1 87 ? -6.782 1.457 10.542 1.00 89.94 87 SER A CA 1
ATOM 666 C C . SER A 1 87 ? -7.280 0.418 9.526 1.00 89.94 87 SER A C 1
ATOM 668 O O . SER A 1 87 ? -6.840 -0.731 9.614 1.00 89.94 87 SER A O 1
ATOM 670 N N . PRO A 1 88 ? -8.160 0.792 8.577 1.00 90.50 88 PRO A N 1
ATOM 671 C CA . PRO A 1 88 ? -8.463 -0.050 7.424 1.00 90.50 88 PRO A CA 1
ATOM 672 C C . PRO A 1 88 ? -7.232 -0.216 6.522 1.00 90.50 88 PRO A C 1
ATOM 674 O O . PRO A 1 88 ? -6.259 0.540 6.631 1.00 90.50 88 PRO A O 1
ATOM 677 N N . ASP A 1 89 ? -7.314 -1.163 5.589 1.00 85.62 89 ASP A N 1
ATOM 678 C CA . ASP A 1 89 ? -6.308 -1.332 4.542 1.00 85.62 89 ASP A CA 1
ATOM 679 C C . ASP A 1 89 ? -6.179 -0.068 3.680 1.00 85.62 89 ASP A C 1
ATOM 681 O O . ASP A 1 89 ? -7.136 0.690 3.473 1.00 85.62 89 ASP A O 1
ATOM 685 N N . ALA A 1 90 ? -4.971 0.168 3.167 1.00 85.25 90 ALA A N 1
ATOM 686 C CA . ALA A 1 90 ? -4.709 1.315 2.311 1.00 85.25 90 ALA A CA 1
ATOM 687 C C . ALA A 1 90 ? -5.495 1.205 0.995 1.00 85.25 90 ALA A C 1
ATOM 689 O O . ALA A 1 90 ? -5.500 0.169 0.331 1.00 85.25 90 ALA A O 1
ATOM 690 N N . VAL A 1 91 ? -6.120 2.310 0.582 1.00 86.56 91 VAL A N 1
ATOM 691 C CA . VAL A 1 91 ? -6.837 2.389 -0.694 1.00 86.56 91 VAL A CA 1
ATOM 692 C C . VAL A 1 91 ? -5.970 3.104 -1.717 1.00 86.56 91 VAL A C 1
ATOM 694 O O . VAL A 1 91 ? -5.513 4.226 -1.498 1.00 86.56 91 VAL A O 1
ATOM 697 N N . TYR A 1 92 ? -5.773 2.477 -2.870 1.00 83.62 92 TYR A N 1
ATOM 698 C CA . TYR A 1 92 ? -4.937 3.030 -3.926 1.00 83.62 92 TYR A CA 1
ATOM 699 C C . TYR A 1 92 ? -5.747 3.848 -4.929 1.00 83.62 92 TYR A C 1
ATOM 701 O O . TYR A 1 92 ? -6.796 3.415 -5.408 1.00 83.62 92 TYR A O 1
ATOM 709 N N . VAL A 1 93 ? -5.241 5.026 -5.290 1.00 81.31 93 VAL A N 1
ATOM 710 C CA . VAL A 1 93 ? -5.789 5.811 -6.400 1.00 81.31 93 VAL A CA 1
ATOM 711 C C . VAL A 1 93 ? -5.197 5.377 -7.735 1.00 81.31 93 VAL A C 1
ATOM 713 O O . VAL A 1 93 ? -3.986 5.184 -7.880 1.00 81.31 93 VAL A O 1
ATOM 716 N N . THR A 1 94 ? -6.057 5.299 -8.749 1.00 69.62 94 THR A N 1
ATOM 717 C CA . THR A 1 94 ? -5.629 5.237 -10.150 1.00 69.62 94 THR A CA 1
ATOM 718 C C . THR A 1 94 ? -4.973 6.555 -10.550 1.00 69.62 94 THR A C 1
ATOM 720 O O . THR A 1 94 ? -5.390 7.625 -10.100 1.00 69.62 94 THR A O 1
ATOM 723 N N . GLY A 1 95 ? -3.961 6.525 -11.417 1.00 63.75 95 GLY A N 1
ATOM 724 C CA . GLY A 1 95 ? -3.238 7.754 -11.723 1.00 63.75 95 GLY A CA 1
ATOM 725 C C . GLY A 1 95 ? -4.098 8.819 -12.408 1.00 63.75 95 GLY A C 1
ATOM 726 O O . GLY A 1 95 ? -4.780 8.567 -13.399 1.00 63.75 95 GLY A O 1
ATOM 727 N N . GLY A 1 96 ? -4.015 10.040 -11.878 1.00 63.47 96 GLY A N 1
ATOM 728 C CA . GLY A 1 96 ? -4.813 11.187 -12.311 1.00 63.47 96 GLY A CA 1
ATOM 729 C C . GLY A 1 96 ? -5.886 11.616 -11.307 1.00 63.47 96 GLY A C 1
ATOM 730 O O . GLY A 1 96 ? -6.460 12.685 -11.501 1.00 63.47 96 GLY A O 1
ATOM 731 N N . THR A 1 97 ? -6.126 10.848 -10.237 1.00 75.81 97 THR A N 1
ATOM 732 C CA . THR A 1 97 ? -6.948 11.277 -9.096 1.00 75.81 97 THR A CA 1
ATOM 733 C C . THR A 1 97 ? -6.078 11.524 -7.862 1.00 75.81 97 THR A C 1
ATOM 735 O O . THR A 1 97 ? -5.035 10.898 -7.684 1.00 75.81 97 THR A O 1
ATOM 738 N N . ASN A 1 98 ? -6.503 12.467 -7.019 1.00 81.44 98 ASN A N 1
ATOM 739 C CA . ASN A 1 98 ? -5.840 12.809 -5.754 1.00 81.44 98 ASN A CA 1
ATOM 740 C C . ASN A 1 98 ? -6.715 12.443 -4.548 1.00 81.44 98 ASN A C 1
ATOM 742 O O . ASN A 1 98 ? -6.505 12.965 -3.462 1.00 81.44 98 ASN A O 1
ATOM 746 N N . GLU A 1 99 ? -7.728 11.607 -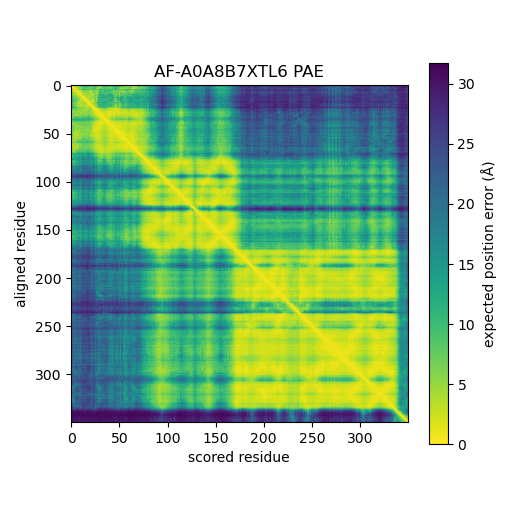4.754 1.00 87.50 99 GLU A N 1
ATOM 747 C CA . GLU A 1 99 ? -8.677 11.172 -3.737 1.00 87.50 99 GLU A CA 1
ATOM 748 C C . GLU A 1 99 ? -9.253 9.805 -4.116 1.00 87.50 99 GLU A C 1
ATOM 750 O O . GLU A 1 99 ? -9.308 9.459 -5.304 1.00 87.50 99 GLU A O 1
ATOM 755 N N . SER A 1 100 ? -9.679 9.039 -3.112 1.00 90.94 100 SER A N 1
ATOM 756 C CA . SER A 1 100 ? -10.398 7.777 -3.291 1.00 90.94 100 SER A CA 1
ATOM 757 C C . SER A 1 100 ? -11.538 7.649 -2.292 1.00 90.94 100 SER A C 1
ATOM 759 O O . SER A 1 100 ? -11.494 8.221 -1.204 1.00 90.94 100 SER A O 1
ATOM 761 N N . ARG A 1 101 ? -12.563 6.877 -2.656 1.00 90.94 101 ARG A N 1
ATOM 762 C CA . ARG A 1 101 ? -13.646 6.508 -1.744 1.00 90.94 101 ARG A CA 1
ATOM 763 C C . ARG A 1 101 ? -13.186 5.347 -0.868 1.00 90.94 101 ARG A C 1
ATOM 765 O O . ARG A 1 101 ? -12.731 4.339 -1.402 1.00 90.94 101 ARG A O 1
ATOM 772 N N . VAL A 1 102 ? -13.323 5.484 0.448 1.00 91.44 102 VAL A N 1
ATOM 773 C CA . VAL A 1 102 ? -12.883 4.479 1.425 1.00 91.44 102 VAL A CA 1
ATOM 774 C C . VAL A 1 102 ? -14.091 3.951 2.185 1.00 91.44 102 VAL A C 1
ATOM 776 O O . VAL A 1 102 ? -14.894 4.725 2.703 1.00 91.44 102 VAL A O 1
ATOM 779 N N . VAL A 1 103 ? -14.222 2.628 2.242 1.00 91.75 103 VAL A N 1
ATOM 780 C CA . VAL A 1 103 ? -15.272 1.928 2.987 1.00 91.75 103 VAL A CA 1
ATOM 781 C C . VAL A 1 103 ? -14.608 1.164 4.123 1.00 91.75 103 VAL A C 1
ATOM 783 O O . VAL A 1 103 ? -13.694 0.385 3.878 1.00 91.75 103 VAL A O 1
ATOM 786 N N . TRP A 1 104 ? -15.073 1.388 5.347 1.00 90.25 104 TRP A N 1
ATOM 787 C CA . TRP A 1 104 ? -14.711 0.596 6.523 1.00 90.25 104 TRP A CA 1
ATOM 788 C C . TRP A 1 104 ? -15.961 0.075 7.236 1.00 90.25 104 TRP A C 1
ATOM 790 O O . TRP A 1 104 ? -17.051 0.637 7.087 1.00 90.25 104 TRP A O 1
ATOM 800 N N . ASP A 1 105 ? -15.807 -1.003 7.996 1.00 87.88 105 ASP A N 1
ATOM 801 C CA . ASP A 1 105 ? -16.884 -1.716 8.682 1.00 87.88 105 ASP A CA 1
ATOM 802 C C . ASP A 1 105 ? -16.709 -1.699 10.216 1.00 87.88 105 ASP A C 1
ATOM 804 O O . ASP A 1 105 ? -15.974 -0.880 10.775 1.00 87.88 105 ASP A O 1
ATOM 808 N N . THR A 1 106 ? -17.427 -2.587 10.907 1.00 83.38 106 THR A N 1
ATOM 809 C CA . THR A 1 106 ? -17.399 -2.719 12.369 1.00 83.38 106 THR A CA 1
ATOM 810 C C . THR A 1 106 ? -16.086 -3.290 12.909 1.00 83.38 106 THR A C 1
ATOM 812 O O . THR A 1 106 ? -15.778 -3.090 14.084 1.00 83.38 106 THR A O 1
ATOM 815 N N . ASP A 1 107 ? -15.276 -3.958 12.083 1.00 87.06 107 ASP A N 1
ATOM 816 C CA . ASP A 1 107 ? -13.982 -4.505 12.513 1.00 87.06 107 ASP A CA 1
ATOM 817 C C . ASP A 1 107 ? -12.922 -3.399 12.639 1.00 87.06 107 ASP A C 1
ATOM 819 O O . ASP A 1 107 ? -11.936 -3.551 13.368 1.00 87.06 107 ASP A O 1
ATOM 823 N N . VAL A 1 108 ? -13.158 -2.258 11.983 1.00 90.50 108 VAL A N 1
ATOM 824 C CA . VAL A 1 108 ? -12.355 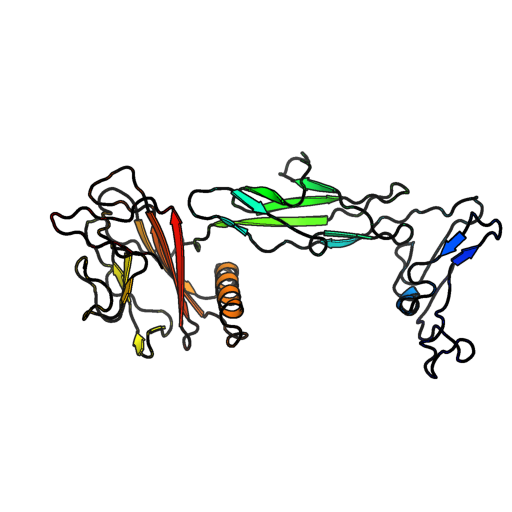-1.032 12.091 1.00 90.50 108 VAL A CA 1
ATOM 825 C C . VAL A 1 108 ? -12.710 -0.242 13.344 1.00 90.50 108 VAL A C 1
ATOM 827 O O . VAL A 1 108 ? -11.813 0.117 14.112 1.00 90.50 108 VAL A O 1
ATOM 830 N N . VAL A 1 109 ? -14.005 0.008 13.567 1.00 94.12 109 VAL A N 1
ATOM 831 C CA . VAL A 1 109 ? -14.485 0.765 14.727 1.00 94.12 109 VAL A CA 1
ATOM 832 C C . VAL A 1 109 ? -15.799 0.208 15.273 1.00 94.12 109 VAL A C 1
ATOM 834 O O . VAL A 1 109 ? -16.795 0.084 14.562 1.00 94.12 109 VAL A O 1
ATOM 837 N N . SER A 1 110 ? -15.811 -0.099 16.566 1.00 93.94 110 SER A N 1
ATOM 838 C CA . SER A 1 110 ? -16.998 -0.535 17.304 1.00 93.94 110 SER A CA 1
ATOM 839 C C . SER A 1 110 ? -16.830 -0.232 18.789 1.00 93.94 110 SER A C 1
ATOM 841 O O . SER A 1 110 ? -15.720 -0.326 19.320 1.00 93.94 110 SER A O 1
ATOM 843 N N . ALA A 1 111 ? -17.920 0.140 19.458 1.00 93.31 111 ALA A N 1
ATOM 844 C CA . ALA A 1 111 ? -17.943 0.398 20.890 1.00 93.31 111 ALA A CA 1
ATOM 845 C C . ALA A 1 111 ? -19.007 -0.459 21.579 1.00 93.31 111 ALA A C 1
ATOM 847 O O . ALA A 1 111 ? -20.043 -0.788 20.998 1.00 93.31 111 ALA A O 1
ATOM 848 N N . VAL A 1 112 ? -18.728 -0.830 22.822 1.00 91.81 112 VAL A N 1
ATOM 849 C CA . VAL A 1 112 ? -19.645 -1.554 23.696 1.00 91.81 112 VAL A CA 1
ATOM 850 C C . VAL A 1 112 ? -19.637 -0.896 25.064 1.00 91.81 112 VAL A C 1
ATOM 852 O O . VAL A 1 112 ? -18.600 -0.417 25.521 1.00 91.81 112 VAL A O 1
ATOM 855 N N . ASP A 1 113 ? -20.778 -0.931 25.720 1.00 88.94 113 ASP A N 1
ATOM 856 C CA . ASP A 1 113 ? -20.938 -0.634 27.126 1.00 88.94 113 ASP A CA 1
ATOM 857 C C . ASP A 1 113 ? -21.448 -1.879 27.874 1.00 88.94 113 ASP A C 1
ATOM 859 O O . ASP A 1 113 ? -22.098 -2.760 27.299 1.00 88.94 113 ASP A O 1
ATOM 863 N N . VAL A 1 114 ? -21.103 -1.998 29.155 1.00 80.19 114 VAL A N 1
ATOM 864 C CA . VAL A 1 114 ? -21.456 -3.164 29.974 1.00 80.19 114 VAL A CA 1
ATOM 865 C C . VAL A 1 114 ? -22.920 -3.145 30.431 1.00 80.19 114 VAL A C 1
ATOM 867 O O . VAL A 1 114 ? -23.462 -4.177 30.817 1.00 80.19 114 VAL A O 1
ATOM 870 N N . VAL A 1 115 ? -23.569 -1.988 30.447 1.00 80.50 115 VAL A N 1
ATOM 871 C CA . VAL A 1 115 ? -24.977 -1.829 30.812 1.00 80.50 115 VAL A CA 1
ATOM 872 C C . VAL A 1 115 ? -25.837 -1.773 29.552 1.00 80.50 115 VAL A C 1
ATOM 874 O O . VAL A 1 115 ? -26.821 -2.509 29.468 1.00 80.50 115 VAL A O 1
ATOM 877 N N . ASP A 1 116 ? -25.428 -0.992 28.552 1.00 81.56 116 ASP A N 1
ATOM 878 C CA . ASP A 1 116 ? -26.229 -0.714 27.352 1.00 81.56 116 ASP A CA 1
ATOM 879 C C . ASP A 1 116 ? -25.960 -1.663 26.170 1.00 81.56 116 ASP A C 1
ATOM 881 O O . ASP A 1 116 ? -26.752 -1.741 25.225 1.00 81.56 116 ASP A O 1
ATOM 885 N N . GLY A 1 117 ? -24.858 -2.419 26.195 1.00 85.12 117 GLY A N 1
ATOM 886 C CA . GLY A 1 117 ? -24.456 -3.270 25.075 1.00 85.12 117 GLY A CA 1
ATOM 887 C C . GLY A 1 117 ? -23.816 -2.465 23.931 1.00 85.12 117 GLY A C 1
ATOM 888 O O . GLY A 1 117 ? -23.010 -1.578 24.193 1.00 85.12 117 GLY A O 1
ATOM 889 N N . PRO A 1 118 ? -24.057 -2.792 22.644 1.00 90.31 118 PRO A N 1
ATOM 890 C CA . PRO A 1 118 ? -23.411 -2.097 21.525 1.00 90.31 118 PRO A CA 1
ATOM 891 C C . PRO A 1 118 ? -23.748 -0.598 21.463 1.00 90.31 118 PRO A C 1
ATOM 893 O O . PRO A 1 118 ? -24.917 -0.224 21.379 1.00 90.31 118 PRO A O 1
ATOM 896 N N . VAL A 1 119 ? -22.718 0.251 21.406 1.00 93.12 119 VAL A N 1
ATOM 897 C CA . VAL A 1 119 ? -22.840 1.717 21.343 1.00 93.12 119 VAL A CA 1
ATOM 898 C C . VAL A 1 119 ? -22.359 2.229 19.984 1.00 93.12 119 VAL A C 1
ATOM 900 O O . VAL A 1 119 ? -21.320 1.811 19.466 1.00 93.12 119 VAL A O 1
ATOM 903 N N . ALA A 1 120 ? -23.116 3.148 19.381 1.00 92.56 120 ALA A N 1
ATOM 904 C CA . ALA A 1 120 ? -22.758 3.737 18.095 1.00 92.56 120 ALA A CA 1
ATOM 905 C C . ALA A 1 120 ? -21.580 4.715 18.238 1.00 92.56 120 ALA A C 1
ATOM 907 O O . ALA A 1 120 ? -21.610 5.626 19.064 1.00 92.56 120 ALA A O 1
ATOM 908 N N . ALA A 1 121 ? -20.567 4.558 17.385 1.00 94.19 121 ALA A N 1
ATOM 909 C CA . ALA A 1 121 ? -19.451 5.489 17.297 1.00 94.19 121 ALA A CA 1
ATOM 910 C C . ALA A 1 121 ? -19.763 6.635 16.321 1.00 94.19 121 ALA A C 1
ATOM 912 O O . ALA A 1 121 ? -20.235 6.406 15.205 1.00 94.19 121 ALA A O 1
ATOM 913 N N . SER A 1 122 ? -19.444 7.866 16.714 1.00 94.25 122 SER A N 1
ATOM 914 C CA . SER A 1 122 ? -19.466 9.050 15.852 1.00 94.25 122 SER A CA 1
ATOM 915 C C . SER A 1 122 ? -18.042 9.500 15.547 1.00 94.25 122 SER A C 1
ATOM 917 O O . SER A 1 122 ? -17.280 9.789 16.468 1.00 94.25 122 SER A O 1
ATOM 919 N N . CYS A 1 123 ? -17.683 9.573 14.266 1.00 94.94 123 CYS A N 1
ATOM 920 C CA . CYS A 1 123 ? -16.318 9.844 13.824 1.00 94.94 123 CYS A CA 1
ATOM 921 C C . CYS A 1 123 ? -16.176 11.219 13.165 1.00 94.94 123 CYS A C 1
ATOM 923 O O . CYS A 1 123 ? -17.102 11.737 12.535 1.00 94.94 123 CYS A O 1
ATOM 925 N N . SER A 1 124 ? -14.992 11.809 13.296 1.00 94.56 124 SER A N 1
ATOM 926 C CA . SER A 1 124 ? -14.656 13.114 12.738 1.00 94.56 124 SER A CA 1
ATOM 927 C C . SER A 1 124 ? -13.206 13.180 12.268 1.00 94.56 124 SER A C 1
ATOM 929 O O . SER A 1 124 ? -12.327 12.524 12.824 1.00 94.56 124 SER A O 1
ATOM 931 N N . LEU A 1 125 ? -12.952 13.981 11.237 1.00 91.44 125 LEU A N 1
ATOM 932 C CA . LEU A 1 125 ? -11.601 14.338 10.818 1.00 91.44 125 LEU A CA 1
ATOM 933 C C . LEU A 1 125 ? -10.969 15.250 11.866 1.00 91.44 125 LEU A C 1
ATOM 935 O O . LEU A 1 125 ? -11.626 16.177 12.348 1.00 91.44 125 LEU A O 1
ATOM 939 N N . VAL A 1 126 ? -9.690 15.019 12.161 1.00 82.44 126 VAL A N 1
ATOM 940 C CA . VAL A 1 126 ? -8.905 15.878 13.053 1.00 82.44 126 VAL A CA 1
ATOM 941 C C . VAL A 1 126 ? -7.706 16.421 12.287 1.00 82.44 126 VAL A C 1
ATOM 943 O O . VAL A 1 126 ? -6.772 15.683 11.982 1.00 82.44 126 VAL A O 1
ATOM 946 N N . ASP A 1 127 ? -7.720 17.720 11.992 1.00 67.75 127 ASP A N 1
ATOM 947 C CA . ASP A 1 127 ? -6.584 18.425 11.391 1.00 67.75 127 ASP A CA 1
ATOM 948 C C . ASP A 1 127 ? -5.987 19.400 12.400 1.00 67.75 127 ASP A C 1
ATOM 950 O O . ASP A 1 127 ? -6.370 20.561 12.394 1.00 67.75 127 ASP A O 1
ATOM 954 N N . GLY A 1 128 ? -5.131 18.907 13.309 1.00 61.69 128 GLY A N 1
ATOM 955 C CA . GLY A 1 128 ? -4.186 19.676 14.147 1.00 61.69 128 GLY A CA 1
ATOM 956 C C . GLY A 1 128 ? -4.698 20.839 15.027 1.00 61.69 128 GLY A C 1
ATOM 957 O O . GLY A 1 128 ? -3.960 21.290 15.897 1.00 61.69 128 GLY A O 1
ATOM 958 N N . ASP A 1 129 ? -5.931 21.308 14.840 1.00 55.84 129 ASP A N 1
ATOM 959 C CA . ASP A 1 129 ? -6.419 22.650 15.179 1.00 55.84 129 ASP A CA 1
ATOM 960 C C . ASP A 1 129 ? -7.886 22.605 15.656 1.00 55.84 129 ASP A C 1
ATOM 962 O O . ASP A 1 129 ? -8.702 23.486 15.395 1.00 55.84 129 ASP A O 1
ATOM 966 N N . SER A 1 130 ? -8.238 21.541 16.389 1.00 64.12 130 SER A N 1
ATOM 967 C CA . SER A 1 130 ? -9.509 21.353 17.123 1.00 64.12 130 SER A CA 1
ATOM 968 C C . SER A 1 130 ? -10.809 21.363 16.298 1.00 64.12 130 SER A C 1
ATOM 970 O O . SER A 1 130 ? -11.882 21.143 16.863 1.00 64.12 130 SER A O 1
ATOM 972 N N . MET A 1 131 ? -10.758 21.597 14.983 1.00 74.31 131 MET A N 1
ATOM 973 C CA . MET A 1 131 ? -11.941 21.557 14.127 1.00 74.31 131 MET A CA 1
ATOM 974 C C . MET A 1 131 ? -12.279 20.108 13.770 1.00 74.31 131 MET A C 1
ATOM 976 O O . MET A 1 131 ? -11.600 19.483 12.960 1.00 74.31 131 MET A O 1
ATOM 980 N N . LYS A 1 132 ? -13.346 19.588 14.385 1.00 84.50 132 LYS A N 1
ATOM 981 C CA . LYS A 1 132 ? -13.909 18.268 14.084 1.00 84.50 132 LYS A CA 1
ATOM 982 C C . LYS A 1 132 ? -14.909 18.377 12.939 1.00 84.50 132 LYS A C 1
ATOM 984 O O . LYS A 1 132 ? -15.938 19.040 13.074 1.00 84.50 132 LYS A O 1
ATOM 989 N N . VAL A 1 133 ? -14.620 17.719 11.820 1.00 89.31 133 VAL A N 1
ATOM 990 C CA . VAL A 1 133 ? -15.553 17.601 10.686 1.00 89.31 133 VAL A CA 1
ATOM 991 C C . VAL A 1 133 ? -16.140 16.190 10.696 1.00 89.31 133 VAL A C 1
ATOM 993 O O . VAL A 1 133 ? -15.356 15.253 10.565 1.00 89.31 133 VAL A O 1
ATOM 996 N N . PRO A 1 134 ? -17.464 16.000 10.871 1.00 93.56 134 PRO A N 1
ATOM 997 C CA . PRO A 1 134 ? -18.071 14.668 10.874 1.00 93.56 134 PRO A CA 1
ATOM 998 C C . PRO A 1 134 ? -17.738 13.891 9.601 1.00 93.56 134 PRO A C 1
ATOM 1000 O O . PRO A 1 134 ? -17.788 14.462 8.512 1.00 93.56 134 PRO A O 1
ATOM 1003 N N . VAL A 1 135 ? -17.420 12.606 9.748 1.00 93.19 135 VAL A N 1
ATOM 1004 C CA . VAL A 1 135 ? -17.094 11.713 8.633 1.00 93.19 135 VAL A CA 1
ATOM 1005 C C . VAL A 1 135 ? -17.750 10.353 8.833 1.00 93.19 135 VAL A C 1
ATOM 1007 O O . VAL A 1 135 ? -17.800 9.823 9.946 1.00 93.19 135 VAL A O 1
ATOM 1010 N N . THR A 1 136 ? -18.251 9.778 7.747 1.00 92.31 136 THR A N 1
ATOM 1011 C CA . THR A 1 136 ? -18.851 8.442 7.722 1.00 92.31 136 THR A CA 1
ATOM 1012 C C . THR A 1 136 ? -18.088 7.495 6.803 1.00 92.31 136 THR A C 1
ATOM 1014 O O . THR A 1 136 ? -17.359 7.921 5.905 1.00 92.31 136 THR A O 1
ATOM 1017 N N . SER A 1 137 ? -18.255 6.188 7.035 1.00 91.69 137 SER A N 1
ATOM 1018 C CA . SER A 1 137 ? -17.776 5.165 6.101 1.00 91.69 137 SER A CA 1
ATOM 1019 C C . SER A 1 137 ? -18.362 5.416 4.716 1.00 91.69 137 SER A C 1
ATOM 1021 O O . SER A 1 137 ? -19.492 5.891 4.595 1.00 91.69 137 SER A O 1
ATOM 1023 N N . ASN A 1 138 ? -17.604 5.057 3.678 1.00 92.88 138 ASN A N 1
ATOM 1024 C CA . ASN A 1 138 ? -17.958 5.250 2.276 1.00 92.88 138 ASN A CA 1
ATOM 1025 C C . ASN A 1 138 ? -17.852 6.710 1.795 1.00 92.88 138 ASN A C 1
ATOM 1027 O O . ASN A 1 138 ? -18.458 7.049 0.783 1.00 92.88 138 ASN A O 1
ATOM 1031 N N . GLU A 1 139 ? -17.075 7.572 2.454 1.00 93.62 139 GLU A N 1
ATOM 1032 C CA . GLU A 1 139 ? -16.737 8.924 1.975 1.00 93.62 139 GLU A CA 1
ATOM 1033 C C . GLU A 1 139 ? -15.423 8.973 1.172 1.00 93.62 139 GLU A C 1
ATOM 1035 O O . GLU A 1 139 ? -14.704 7.980 1.050 1.00 93.62 139 GLU A O 1
ATOM 1040 N N . THR A 1 140 ? -15.139 10.121 0.548 1.00 91.88 140 THR A N 1
ATOM 1041 C CA . THR A 1 140 ? -13.920 10.361 -0.241 1.00 91.88 140 THR A CA 1
ATOM 1042 C C . THR A 1 140 ? -12.832 11.016 0.595 1.00 91.88 140 THR A C 1
ATOM 1044 O O . THR A 1 140 ? -13.065 12.049 1.218 1.00 91.88 140 THR A O 1
ATOM 1047 N N . PHE A 1 141 ? -11.633 10.445 0.540 1.00 91.25 141 PHE A N 1
ATOM 1048 C CA . PHE A 1 141 ? -10.460 10.886 1.282 1.00 91.25 141 PHE A CA 1
ATOM 1049 C C . PHE A 1 141 ? -9.360 11.335 0.322 1.00 91.25 141 PHE A C 1
ATOM 1051 O O . PHE A 1 141 ? -9.157 10.682 -0.709 1.00 91.25 141 PHE A O 1
ATOM 1058 N N . PRO A 1 142 ? -8.638 12.424 0.635 1.00 90.62 142 PRO A N 1
ATOM 1059 C CA . PRO A 1 142 ? -7.525 12.880 -0.180 1.00 90.62 142 PRO A CA 1
ATOM 1060 C C . PRO A 1 142 ? -6.344 11.911 -0.089 1.00 90.62 142 PRO A C 1
ATOM 1062 O O . PRO A 1 142 ? -6.151 11.231 0.917 1.00 90.62 142 PRO A O 1
ATOM 1065 N N . LEU A 1 143 ? -5.520 11.907 -1.135 1.00 86.25 143 LEU A N 1
ATOM 1066 C CA . LEU A 1 143 ? -4.228 11.237 -1.180 1.00 86.25 143 LEU A CA 1
ATOM 1067 C C . LEU A 1 143 ? -3.380 11.660 0.026 1.00 86.25 143 LEU A C 1
ATOM 1069 O O . LEU A 1 143 ? -3.154 12.849 0.253 1.00 86.25 143 LEU A O 1
ATOM 1073 N N . GLY A 1 144 ? -2.868 10.676 0.753 1.00 85.62 144 GLY A N 1
ATOM 1074 C CA . GLY A 1 144 ? -2.108 10.841 1.978 1.00 85.62 144 GLY A CA 1
ATOM 1075 C C . GLY A 1 144 ? -2.746 10.101 3.148 1.00 85.62 144 GLY A C 1
ATOM 1076 O O . GLY A 1 144 ? -3.542 9.177 2.985 1.00 85.62 144 GLY A O 1
ATOM 1077 N N . VAL A 1 145 ? -2.346 10.510 4.348 1.00 88.75 145 VAL A N 1
ATOM 1078 C CA . VAL A 1 145 ? -2.864 9.973 5.605 1.00 88.75 145 VAL A CA 1
ATOM 1079 C C . VAL A 1 145 ? -3.875 10.962 6.162 1.00 88.75 145 VAL A C 1
ATOM 1081 O O . VAL A 1 145 ? -3.539 12.122 6.390 1.00 88.75 145 VAL A O 1
ATOM 1084 N N . THR A 1 146 ? -5.096 10.496 6.400 1.00 90.25 146 THR A N 1
ATOM 1085 C CA . THR A 1 146 ? -6.142 11.251 7.091 1.00 90.25 146 THR A CA 1
ATOM 1086 C C . THR A 1 146 ? -6.390 10.625 8.458 1.00 90.25 146 THR A C 1
ATOM 1088 O O . THR A 1 146 ? -6.689 9.435 8.551 1.00 90.25 146 THR A O 1
ATOM 1091 N N . THR A 1 147 ? -6.266 11.412 9.527 1.00 92.25 147 THR A N 1
ATOM 1092 C CA . THR A 1 147 ? -6.571 10.954 10.889 1.00 92.25 147 THR A CA 1
ATOM 1093 C C . THR A 1 147 ? -8.056 11.125 11.177 1.00 92.25 147 THR A C 1
ATOM 1095 O O . THR A 1 147 ? -8.599 12.226 11.053 1.00 92.25 147 THR A O 1
ATOM 1098 N N . VAL A 1 148 ? -8.694 10.029 11.578 1.00 93.62 148 VAL A N 1
ATOM 1099 C CA . VAL A 1 148 ? -10.092 9.982 12.003 1.00 93.62 148 VAL A CA 1
ATOM 1100 C C . VAL A 1 148 ? -10.125 9.716 13.502 1.00 93.62 148 VAL A C 1
ATOM 1102 O O . VAL A 1 148 ? -9.505 8.767 13.978 1.00 93.62 148 VAL A O 1
ATOM 1105 N N . GLU A 1 149 ? -10.849 10.550 14.239 1.00 94.25 149 GLU A N 1
ATOM 1106 C CA . GLU A 1 149 ? -11.123 10.367 15.662 1.00 94.25 149 GLU A CA 1
ATOM 1107 C C . GLU A 1 149 ? -12.600 10.056 15.873 1.00 94.25 149 GLU A C 1
ATOM 1109 O O . GLU A 1 149 ? -13.470 10.778 15.378 1.00 94.25 149 GLU A O 1
ATOM 1114 N N . CYS A 1 150 ? -12.874 8.998 16.626 1.00 95.38 150 CYS A N 1
ATOM 1115 C CA . CYS A 1 150 ? -14.212 8.556 16.968 1.00 95.38 150 CYS A CA 1
ATOM 1116 C C . CYS A 1 150 ? -14.476 8.688 18.466 1.00 95.38 150 CYS A C 1
ATOM 1118 O O . CYS A 1 150 ? -13.632 8.375 19.310 1.00 95.38 150 CYS A O 1
ATOM 1120 N N . GLU A 1 151 ? -15.695 9.112 18.769 1.00 95.25 151 GLU A N 1
ATOM 1121 C CA . GLU A 1 151 ? -16.267 9.220 20.105 1.00 95.25 151 GLU A CA 1
ATOM 1122 C C . GLU A 1 151 ? -17.464 8.270 20.209 1.00 95.25 151 GLU A C 1
ATOM 1124 O O . GLU A 1 151 ? -18.131 7.987 19.211 1.00 95.25 151 GLU A O 1
ATOM 1129 N N . ALA A 1 152 ? -17.727 7.770 21.411 1.00 95.56 152 ALA A N 1
ATOM 1130 C CA . ALA A 1 152 ? -18.905 6.973 21.723 1.00 95.56 152 ALA A CA 1
ATOM 1131 C C . ALA A 1 152 ? -19.483 7.467 23.049 1.00 95.56 152 ALA A C 1
ATOM 1133 O O . ALA A 1 152 ? -18.729 7.744 23.988 1.00 95.56 152 ALA A O 1
ATOM 1134 N N . VAL A 1 153 ? -20.807 7.595 23.091 1.00 94.62 153 VAL A N 1
ATOM 1135 C CA . VAL A 1 153 ? -21.569 8.045 24.257 1.00 94.62 153 VAL A CA 1
ATOM 1136 C C . VAL A 1 153 ? -22.688 7.044 24.484 1.00 94.62 153 VAL A C 1
ATOM 1138 O O . VAL A 1 153 ? -23.418 6.731 23.541 1.00 94.62 153 VAL A O 1
ATOM 1141 N N . ASP A 1 154 ? -22.780 6.519 25.697 1.00 90.56 154 ASP A N 1
ATOM 1142 C CA . ASP A 1 154 ? -23.831 5.579 26.091 1.00 90.56 154 ASP A CA 1
ATOM 1143 C C . ASP A 1 154 ? -25.185 6.290 26.325 1.00 90.56 154 ASP A C 1
ATOM 1145 O O . ASP A 1 154 ? -25.324 7.502 26.106 1.00 90.56 154 ASP A O 1
ATOM 1149 N N . ALA A 1 155 ? -26.215 5.546 26.738 1.00 87.94 155 ALA A N 1
ATOM 1150 C CA . ALA A 1 155 ? -27.545 6.103 26.980 1.00 87.94 155 ALA A CA 1
ATOM 1151 C C . ALA A 1 155 ? -27.604 6.998 28.233 1.00 87.94 155 ALA A C 1
ATOM 1153 O O . ALA A 1 155 ? -28.45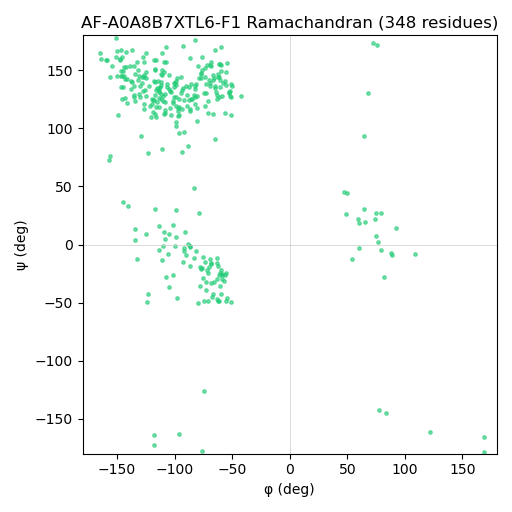8 7.889 28.309 1.00 87.94 155 ALA A O 1
ATOM 1154 N N . ALA A 1 156 ? -26.699 6.792 29.194 1.00 85.81 156 ALA A N 1
ATOM 1155 C CA . ALA A 1 156 ? -26.575 7.587 30.413 1.00 85.81 156 ALA A CA 1
ATOM 1156 C C . ALA A 1 156 ? -25.762 8.884 30.222 1.00 85.81 156 ALA A C 1
ATOM 1158 O O . ALA A 1 156 ? -25.816 9.786 31.065 1.00 85.81 156 ALA A O 1
ATOM 1159 N N . GLY A 1 157 ? -25.069 9.027 29.091 1.00 88.69 157 GLY A N 1
ATOM 1160 C CA . GLY A 1 157 ? -24.263 10.187 28.733 1.00 88.69 157 GLY A CA 1
ATOM 1161 C C . GLY A 1 157 ? -22.788 10.094 29.133 1.00 88.69 157 GLY A C 1
ATOM 1162 O O . GLY A 1 157 ? -22.107 11.128 29.114 1.00 88.69 157 GLY A O 1
ATOM 1163 N N . ASN A 1 158 ? -22.270 8.916 29.501 1.00 89.12 158 ASN A N 1
ATOM 1164 C CA . ASN A 1 158 ? -20.842 8.756 29.771 1.00 89.12 158 ASN A CA 1
ATOM 1165 C C . ASN A 1 158 ? -20.067 8.642 28.448 1.00 89.12 158 ASN A C 1
ATOM 1167 O O . ASN A 1 158 ? -20.528 8.073 27.460 1.00 89.12 158 ASN A O 1
ATOM 1171 N N . ASN A 1 159 ? -18.866 9.229 28.407 1.00 93.38 159 ASN A N 1
ATOM 1172 C CA . ASN A 1 159 ? -18.062 9.314 27.184 1.00 93.38 159 ASN A CA 1
ATOM 1173 C C . ASN A 1 159 ? -16.923 8.296 27.208 1.00 93.38 159 ASN A C 1
ATOM 1175 O O . ASN A 1 159 ? -16.155 8.259 28.175 1.00 93.38 159 ASN A O 1
ATOM 1179 N N . ALA A 1 160 ? -16.758 7.542 26.122 1.00 93.62 160 ALA A N 1
ATOM 1180 C CA . ALA A 1 160 ? -15.577 6.715 25.901 1.00 93.62 160 ALA A CA 1
ATOM 1181 C C . ALA A 1 160 ? -14.294 7.560 25.851 1.00 93.62 160 ALA A C 1
ATOM 1183 O O . ALA A 1 160 ? -14.299 8.729 25.458 1.00 93.62 160 ALA A O 1
ATOM 1184 N N . THR A 1 161 ? -13.156 6.935 26.163 1.00 93.25 161 THR A N 1
ATOM 1185 C CA . THR A 1 161 ? -11.862 7.496 25.744 1.00 93.25 161 THR A CA 1
ATOM 1186 C C . THR A 1 161 ? -11.808 7.502 24.207 1.00 93.25 161 THR A C 1
ATOM 1188 O O . THR A 1 161 ? -12.066 6.447 23.622 1.00 93.25 161 THR A O 1
ATOM 1191 N N . PRO A 1 162 ? -11.490 8.633 23.539 1.00 93.38 162 PRO A N 1
ATOM 1192 C CA . PRO A 1 162 ? -11.509 8.709 22.079 1.00 93.38 162 PRO A CA 1
ATOM 1193 C C . PRO A 1 162 ? -10.593 7.681 21.409 1.00 93.38 162 PRO A C 1
ATOM 1195 O O . PRO A 1 162 ? -9.463 7.452 21.843 1.00 93.38 162 PRO A O 1
ATOM 1198 N N . CYS A 1 163 ? -11.083 7.096 20.320 1.00 93.38 163 CYS A N 1
ATOM 1199 C CA . CYS A 1 163 ? -10.333 6.199 19.445 1.00 93.38 163 CYS A CA 1
ATOM 1200 C C . CYS A 1 163 ? -9.827 6.984 18.230 1.00 93.38 163 CYS A C 1
ATOM 1202 O O . CYS A 1 163 ? -10.585 7.751 17.641 1.00 93.38 163 CYS A O 1
ATOM 1204 N N . GLN A 1 164 ? -8.574 6.771 17.819 1.00 94.25 164 GLN A N 1
ATOM 1205 C CA . GLN A 1 164 ? -8.031 7.330 16.579 1.00 94.25 164 GLN A CA 1
ATOM 1206 C C . GLN A 1 164 ? -7.531 6.223 15.654 1.00 94.25 164 GLN A C 1
ATOM 1208 O O . GLN A 1 164 ? -6.825 5.313 16.089 1.00 94.25 164 GLN A O 1
ATOM 1213 N N . PHE A 1 165 ? -7.849 6.340 14.366 1.00 93.50 165 PHE A N 1
ATOM 1214 C CA . PHE A 1 165 ? -7.291 5.497 13.312 1.00 93.50 165 PHE A CA 1
ATOM 1215 C C . PHE A 1 165 ? -6.922 6.326 12.077 1.00 93.50 165 PHE A C 1
ATOM 1217 O O . PHE A 1 165 ? -7.281 7.501 11.952 1.00 93.50 165 PHE A O 1
ATOM 1224 N N . HIS A 1 166 ? -6.175 5.717 11.157 1.00 92.69 166 HIS A N 1
ATOM 1225 C CA . HIS A 1 166 ? -5.707 6.381 9.946 1.00 92.69 166 HIS A CA 1
ATOM 1226 C C . HIS A 1 166 ? -6.378 5.799 8.706 1.00 92.69 166 HIS A C 1
ATOM 1228 O O . HIS A 1 166 ? -6.275 4.605 8.444 1.00 92.69 166 HIS A O 1
ATOM 1234 N N . VAL A 1 167 ? -7.002 6.661 7.907 1.00 91.56 167 VAL A N 1
ATOM 1235 C CA . VAL A 1 167 ? -7.381 6.341 6.530 1.00 91.56 167 VAL A CA 1
ATOM 1236 C C . VAL A 1 167 ? -6.212 6.707 5.626 1.00 91.56 167 VAL A C 1
ATOM 1238 O O . VAL A 1 167 ? -5.800 7.868 5.576 1.00 91.56 167 VAL A O 1
ATOM 1241 N N . ILE A 1 168 ? -5.663 5.717 4.926 1.00 89.06 168 ILE A N 1
ATOM 1242 C CA . ILE A 1 168 ? -4.517 5.901 4.035 1.00 89.06 168 ILE A CA 1
ATOM 1243 C C . ILE A 1 168 ? -4.998 5.767 2.595 1.00 89.06 168 ILE A C 1
ATOM 1245 O O . ILE A 1 168 ? -5.375 4.683 2.155 1.00 89.06 168 ILE A O 1
ATOM 1249 N N . VAL A 1 169 ? -4.956 6.872 1.854 1.00 88.56 169 VAL A N 1
ATOM 1250 C CA . VAL A 1 169 ? -5.140 6.864 0.403 1.00 88.56 169 VAL A CA 1
ATOM 1251 C C . VAL A 1 169 ? -3.768 7.020 -0.230 1.00 88.56 169 VAL A C 1
ATOM 1253 O O . VAL A 1 169 ? -3.147 8.073 -0.115 1.00 88.56 169 VAL A O 1
ATOM 1256 N N . SER A 1 170 ? -3.267 5.977 -0.883 1.00 85.94 170 SER A N 1
ATOM 1257 C CA . SER A 1 170 ? -1.931 5.983 -1.483 1.00 85.94 170 SER A CA 1
ATOM 1258 C C . SER A 1 170 ? -1.995 6.024 -3.005 1.00 85.94 170 SER A C 1
ATOM 1260 O O . SER A 1 170 ? -2.982 5.636 -3.625 1.00 85.94 170 SER A O 1
ATOM 1262 N N . GLY A 1 171 ? -0.928 6.503 -3.635 1.00 83.56 171 GLY A N 1
ATOM 1263 C CA . GLY A 1 171 ? -0.766 6.374 -5.077 1.00 83.56 171 GLY A CA 1
ATOM 1264 C C . GLY A 1 171 ? -0.327 4.954 -5.406 1.00 83.56 171 GLY A C 1
ATOM 1265 O O . GLY A 1 171 ? 0.436 4.364 -4.654 1.00 83.56 171 GLY A O 1
ATOM 1266 N N . ILE A 1 172 ? -0.736 4.427 -6.561 1.00 85.19 172 ILE A N 1
ATOM 1267 C CA . ILE A 1 172 ? -0.304 3.092 -7.017 1.00 85.19 172 ILE A CA 1
ATOM 1268 C C . ILE A 1 172 ? 1.216 2.980 -7.275 1.00 85.19 172 ILE A C 1
ATOM 1270 O O . ILE A 1 172 ? 1.741 1.899 -7.510 1.00 85.19 172 ILE A O 1
ATOM 1274 N N . LEU A 1 173 ? 1.947 4.099 -7.300 1.00 90.00 173 LEU A N 1
ATOM 1275 C CA . LEU A 1 173 ? 3.381 4.107 -7.581 1.00 90.00 173 LEU A CA 1
ATOM 1276 C C . LEU A 1 173 ? 4.187 3.939 -6.292 1.00 90.00 173 LEU A C 1
ATOM 1278 O O . LEU A 1 173 ? 4.072 4.751 -5.374 1.00 90.00 173 LEU A O 1
ATOM 1282 N N . PHE A 1 174 ? 5.119 2.991 -6.295 1.00 92.31 174 PHE A N 1
ATOM 1283 C CA . PHE A 1 174 ? 6.146 2.880 -5.269 1.00 92.31 174 PHE A CA 1
ATOM 1284 C C . PHE A 1 174 ? 7.028 4.142 -5.265 1.00 92.31 174 PHE A C 1
ATOM 1286 O O . PHE A 1 174 ? 7.336 4.681 -6.340 1.00 92.31 174 PHE A O 1
ATOM 1293 N N . PRO A 1 175 ? 7.502 4.610 -4.095 1.00 90.25 175 PRO A N 1
ATOM 1294 C CA . PRO A 1 175 ? 8.368 5.781 -3.997 1.00 90.25 175 PRO A CA 1
ATOM 1295 C C . PRO A 1 175 ? 9.645 5.659 -4.837 1.00 90.25 175 PRO A C 1
ATOM 1297 O O . PRO A 1 175 ? 10.550 4.873 -4.557 1.00 90.25 175 PRO A O 1
ATOM 1300 N N . PHE A 1 176 ? 9.748 6.495 -5.866 1.00 92.50 176 PHE A N 1
ATOM 1301 C CA . PHE A 1 176 ? 10.817 6.411 -6.863 1.00 92.50 176 PHE A CA 1
ATOM 1302 C C . PHE A 1 176 ? 11.891 7.502 -6.726 1.00 92.50 176 PHE A C 1
ATOM 1304 O O . PHE A 1 176 ? 12.938 7.417 -7.362 1.00 92.50 176 PHE A O 1
ATOM 1311 N N . LEU A 1 177 ? 11.678 8.499 -5.861 1.00 91.25 177 LEU A N 1
ATOM 1312 C CA . LEU A 1 177 ? 12.667 9.529 -5.521 1.00 91.25 177 LEU A CA 1
ATOM 1313 C C . LEU A 1 177 ? 13.395 9.177 -4.220 1.00 91.25 177 LEU A C 1
ATOM 1315 O O . LEU A 1 177 ? 12.787 8.653 -3.288 1.00 91.25 177 LEU A O 1
ATOM 1319 N N . GLY A 1 178 ? 14.690 9.478 -4.139 1.00 88.38 178 GLY A N 1
ATOM 1320 C CA . GLY A 1 178 ? 15.515 9.218 -2.959 1.00 88.38 178 GLY A CA 1
ATOM 1321 C C . GLY A 1 178 ? 17.008 9.417 -3.236 1.00 88.38 178 GLY A C 1
ATOM 1322 O O . GLY A 1 178 ? 17.365 9.782 -4.355 1.00 88.38 178 GLY A O 1
ATOM 1323 N N . PRO A 1 179 ? 17.882 9.178 -2.243 1.00 84.56 179 PRO A N 1
ATOM 1324 C CA . PRO A 1 179 ? 19.320 9.447 -2.357 1.00 84.56 179 PRO A CA 1
ATOM 1325 C C . PRO A 1 179 ? 20.028 8.618 -3.443 1.00 84.56 179 PRO A C 1
ATOM 1327 O O . PRO A 1 179 ? 20.967 9.113 -4.055 1.00 84.56 179 PRO A O 1
ATOM 1330 N N . ASP A 1 180 ? 19.545 7.404 -3.732 1.00 88.56 180 ASP A N 1
ATOM 1331 C CA . ASP A 1 180 ? 20.181 6.461 -4.671 1.00 88.56 180 ASP A CA 1
ATOM 1332 C C . ASP A 1 180 ? 19.514 6.411 -6.056 1.00 88.56 180 ASP A C 1
ATOM 1334 O O . ASP A 1 180 ? 19.680 5.449 -6.812 1.00 88.56 180 ASP A O 1
ATOM 1338 N N . VAL A 1 181 ? 18.703 7.419 -6.384 1.00 95.62 181 VAL A N 1
ATOM 1339 C CA . VAL A 1 181 ? 18.026 7.484 -7.682 1.00 95.62 181 VAL A CA 1
ATOM 1340 C C . VAL A 1 181 ? 19.024 7.750 -8.808 1.00 95.62 181 VAL A C 1
ATOM 1342 O O . VAL A 1 181 ? 19.901 8.609 -8.704 1.00 95.62 181 VAL A O 1
ATOM 1345 N N . ARG A 1 182 ? 18.876 7.020 -9.913 1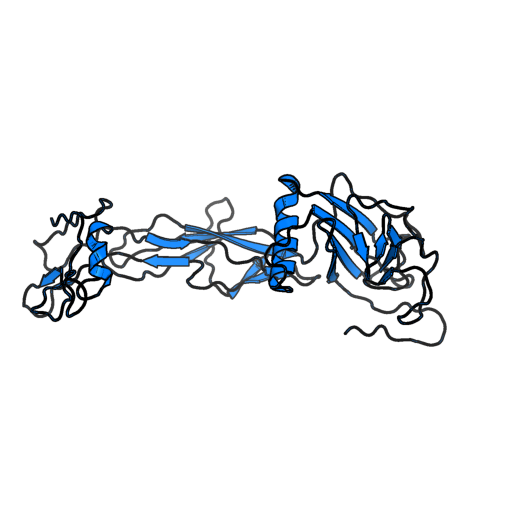.00 96.38 182 ARG A N 1
ATOM 1346 C CA . ARG A 1 182 ? 19.638 7.223 -11.146 1.00 96.38 182 ARG A CA 1
ATOM 1347 C C . ARG A 1 182 ? 18.704 7.685 -12.248 1.00 96.38 182 ARG A C 1
ATOM 1349 O O . ARG A 1 182 ? 17.655 7.083 -12.457 1.00 96.38 182 ARG A O 1
ATOM 1356 N N . TYR A 1 183 ? 19.099 8.748 -12.936 1.00 95.38 183 TYR A N 1
ATOM 1357 C CA . TYR A 1 183 ? 18.368 9.322 -14.061 1.00 95.38 183 TYR A CA 1
ATOM 1358 C C . TYR A 1 183 ? 19.006 8.861 -15.365 1.00 95.38 183 TYR A C 1
ATOM 1360 O O . TYR A 1 183 ? 20.235 8.839 -15.469 1.00 95.38 183 TYR A O 1
ATOM 1368 N N . LEU A 1 184 ? 18.183 8.529 -16.354 1.00 94.88 184 LEU A N 1
ATOM 1369 C CA . LEU A 1 184 ? 18.662 8.388 -17.723 1.00 94.88 184 LEU A CA 1
ATOM 1370 C C . LEU A 1 184 ? 18.936 9.779 -18.319 1.00 94.88 184 LEU A C 1
ATOM 1372 O O . LEU A 1 184 ? 18.298 10.756 -17.901 1.00 94.88 184 LEU A O 1
ATOM 1376 N N . PRO A 1 185 ? 19.874 9.883 -19.279 1.00 90.19 185 PRO A N 1
ATOM 1377 C CA . PRO A 1 185 ? 20.070 11.094 -20.060 1.00 90.19 185 PRO A CA 1
ATOM 1378 C C . PRO A 1 185 ? 18.783 11.565 -20.742 1.00 90.19 185 PRO A C 1
ATOM 1380 O O . PRO A 1 185 ? 17.841 10.806 -20.971 1.00 90.19 185 PRO A O 1
ATOM 1383 N N . LYS A 1 186 ? 18.760 12.861 -21.031 1.00 86.56 186 LYS A N 1
ATOM 1384 C CA . LYS A 1 186 ? 17.623 13.584 -21.586 1.00 86.56 186 LYS A CA 1
ATOM 1385 C C . LYS A 1 186 ? 17.713 13.651 -23.102 1.00 86.56 186 LYS A C 1
ATOM 1387 O O . LYS A 1 186 ? 18.125 14.675 -23.621 1.00 86.56 186 LYS A O 1
ATOM 1392 N N . GLU A 1 187 ? 17.332 12.581 -23.786 1.00 79.75 187 GLU A N 1
ATOM 1393 C CA . GLU A 1 187 ? 17.324 12.519 -25.252 1.00 79.75 187 GLU A CA 1
ATOM 1394 C C . GLU A 1 187 ? 16.231 11.553 -25.758 1.00 79.75 187 GLU A C 1
ATOM 1396 O O . GLU A 1 187 ? 15.489 10.944 -24.969 1.00 79.75 187 GLU A O 1
ATOM 1401 N N . ASP A 1 188 ? 16.114 11.454 -27.082 1.00 71.62 188 ASP A N 1
ATOM 1402 C CA . ASP A 1 188 ? 15.296 10.464 -27.784 1.00 71.62 188 ASP A CA 1
ATOM 1403 C C . ASP A 1 188 ? 16.068 9.133 -27.895 1.00 71.62 188 ASP A C 1
ATOM 1405 O O . ASP A 1 188 ? 17.246 9.125 -28.240 1.00 71.62 188 ASP A O 1
ATOM 1409 N N . GLU A 1 189 ? 15.410 8.010 -27.593 1.00 80.62 189 GLU A N 1
ATOM 1410 C CA . GLU A 1 189 ? 15.975 6.643 -27.688 1.00 80.62 189 GLU A CA 1
ATOM 1411 C C . GLU A 1 189 ? 17.162 6.286 -26.750 1.00 80.62 189 GLU A C 1
ATOM 1413 O O . GLU A 1 189 ? 17.969 5.409 -27.056 1.00 80.62 189 GLU A O 1
ATOM 1418 N N . GLU A 1 190 ? 17.245 6.877 -25.557 1.00 87.75 190 GLU A N 1
ATOM 1419 C CA . GLU A 1 190 ? 18.314 6.573 -24.591 1.00 87.75 190 GLU A CA 1
ATOM 1420 C C . GLU A 1 190 ? 18.167 5.242 -23.840 1.00 87.75 190 GLU A C 1
ATOM 1422 O O . GLU A 1 190 ? 17.071 4.783 -23.500 1.00 87.75 190 GLU A O 1
ATOM 1427 N N . THR A 1 191 ? 19.317 4.673 -23.472 1.00 90.75 191 THR A N 1
ATOM 1428 C CA . THR A 1 191 ? 19.425 3.521 -22.567 1.00 90.75 191 THR A CA 1
ATOM 1429 C C . THR A 1 191 ? 20.412 3.830 -21.447 1.00 90.75 191 THR A C 1
ATOM 1431 O O . THR A 1 191 ? 21.406 4.528 -21.639 1.00 90.75 191 THR A O 1
ATOM 1434 N N . SER A 1 192 ? 20.149 3.333 -20.241 1.00 93.19 192 SER A N 1
ATOM 1435 C CA . SER A 1 192 ? 21.131 3.389 -19.161 1.00 93.19 192 SER A CA 1
ATOM 1436 C C . SER A 1 192 ? 22.389 2.601 -19.537 1.00 93.19 192 SER A C 1
ATOM 1438 O O . SER A 1 192 ? 22.312 1.613 -20.259 1.00 93.19 192 SER A O 1
ATOM 1440 N N . GLY A 1 193 ? 23.536 2.935 -18.942 1.00 92.25 193 GLY A N 1
ATOM 1441 C CA . GLY A 1 193 ? 24.648 1.979 -18.900 1.00 92.25 193 GLY A CA 1
ATOM 1442 C C . GLY A 1 193 ? 24.252 0.687 -18.167 1.00 92.25 193 GLY A C 1
ATOM 1443 O O . GLY A 1 193 ? 23.206 0.637 -17.516 1.00 92.25 193 GLY A O 1
ATOM 1444 N N . GLU A 1 194 ? 25.102 -0.339 -18.233 1.00 95.62 194 GLU A N 1
ATOM 1445 C CA . GLU A 1 194 ? 24.877 -1.598 -17.515 1.00 95.62 194 GLU A CA 1
ATOM 1446 C C . GLU A 1 194 ? 24.767 -1.355 -16.001 1.00 95.62 194 GLU A C 1
ATOM 1448 O O . GLU A 1 194 ? 25.644 -0.740 -15.381 1.00 95.62 194 GLU A O 1
ATOM 1453 N N . VAL A 1 195 ? 23.692 -1.855 -15.391 1.00 96.44 195 VAL A N 1
ATOM 1454 C CA . VAL A 1 195 ? 23.464 -1.749 -13.948 1.00 96.44 195 VAL A CA 1
ATOM 1455 C C . VAL A 1 195 ? 23.399 -3.139 -13.340 1.00 96.44 195 VAL A C 1
ATOM 1457 O O . VAL A 1 195 ? 22.578 -3.958 -13.736 1.00 96.44 195 VAL A O 1
ATOM 1460 N N . PHE A 1 196 ? 24.237 -3.402 -12.338 1.00 96.81 196 PHE A N 1
ATOM 1461 C CA . PHE A 1 196 ? 24.251 -4.687 -11.640 1.00 96.81 196 PHE A CA 1
ATOM 1462 C C . PHE A 1 196 ? 23.154 -4.773 -10.581 1.00 96.81 196 PHE A C 1
ATOM 1464 O O . PHE A 1 196 ? 22.935 -3.830 -9.812 1.00 96.81 196 PHE A O 1
ATOM 1471 N N . PHE A 1 197 ? 22.496 -5.926 -10.505 1.00 97.00 197 PHE A N 1
ATOM 1472 C CA . PHE A 1 197 ? 21.576 -6.229 -9.421 1.00 97.00 197 PHE A CA 1
ATOM 1473 C C . PHE A 1 197 ? 22.328 -6.448 -8.107 1.00 97.00 197 PHE A C 1
ATOM 1475 O O . PHE A 1 197 ? 23.379 -7.087 -8.070 1.00 97.00 197 PHE A O 1
ATOM 1482 N N . ALA A 1 198 ? 21.753 -5.966 -7.004 1.00 95.88 198 ALA A N 1
ATOM 1483 C CA . ALA A 1 198 ? 22.287 -6.227 -5.667 1.00 95.88 198 ALA A CA 1
ATOM 1484 C C . ALA A 1 198 ? 22.081 -7.685 -5.206 1.00 95.88 198 ALA A C 1
ATOM 1486 O O . ALA A 1 198 ? 22.795 -8.163 -4.328 1.00 95.88 198 ALA A O 1
ATOM 1487 N N . PHE A 1 199 ? 21.111 -8.386 -5.799 1.00 96.62 199 PHE A N 1
ATOM 1488 C CA . PHE A 1 199 ? 20.769 -9.783 -5.529 1.00 96.62 199 PHE A CA 1
ATOM 1489 C C . PHE A 1 199 ? 20.545 -10.526 -6.852 1.00 96.62 199 PHE A C 1
ATOM 1491 O O . PHE A 1 199 ? 20.142 -9.888 -7.822 1.00 96.62 199 PHE A O 1
ATOM 1498 N N . PRO A 1 200 ? 20.747 -11.855 -6.912 1.00 96.19 200 PRO A N 1
ATOM 1499 C CA . PRO A 1 200 ? 20.397 -12.636 -8.095 1.00 96.19 200 PRO A CA 1
ATOM 1500 C C . PRO A 1 200 ? 18.950 -12.380 -8.536 1.00 96.19 200 PRO A C 1
ATOM 1502 O O . PRO A 1 200 ? 18.023 -12.401 -7.715 1.00 96.19 200 PRO A O 1
ATOM 1505 N N . PHE A 1 201 ? 18.762 -12.139 -9.832 1.00 97.81 201 PHE A N 1
ATOM 1506 C CA . PHE A 1 201 ? 17.448 -11.914 -10.420 1.00 97.81 201 PHE A CA 1
ATOM 1507 C C . PHE A 1 201 ? 17.164 -12.996 -11.456 1.00 97.81 201 PHE A C 1
ATOM 1509 O O . PHE A 1 201 ? 17.843 -13.093 -12.482 1.00 97.81 201 PHE A O 1
ATOM 1516 N N . PHE A 1 202 ? 16.167 -13.832 -11.178 1.00 97.88 202 PHE A N 1
ATOM 1517 C CA . PHE A 1 202 ? 15.791 -14.928 -12.058 1.00 97.88 202 PHE A CA 1
ATOM 1518 C C . PHE A 1 202 ? 14.681 -14.482 -13.005 1.00 97.88 202 PHE A C 1
ATOM 1520 O O . PHE A 1 202 ? 13.564 -14.200 -12.588 1.00 97.88 202 PHE A O 1
ATOM 1527 N N . PHE A 1 203 ? 14.967 -14.477 -14.302 1.00 96.75 203 PHE A N 1
ATOM 1528 C CA . PHE A 1 203 ? 14.000 -14.159 -15.345 1.00 96.75 203 PHE A CA 1
ATOM 1529 C C . PHE A 1 203 ? 13.888 -15.343 -16.309 1.00 96.75 203 PHE A C 1
ATOM 1531 O O . PHE A 1 203 ? 14.883 -15.788 -16.883 1.00 96.75 203 PHE A O 1
ATOM 1538 N N . PHE A 1 204 ? 12.683 -15.914 -16.421 1.00 94.44 204 PHE A N 1
ATOM 1539 C CA . PHE A 1 204 ? 12.407 -17.139 -17.190 1.00 94.44 204 PHE A CA 1
ATOM 1540 C C . PHE A 1 204 ? 13.414 -18.282 -16.926 1.00 94.44 204 PHE A C 1
ATOM 1542 O O . PHE A 1 204 ? 13.919 -18.930 -17.843 1.00 94.44 204 PHE A O 1
ATOM 1549 N N . GLY A 1 205 ? 13.734 -18.520 -15.648 1.00 94.06 205 GLY A N 1
ATOM 1550 C CA . GLY A 1 205 ? 14.627 -19.602 -15.209 1.00 94.06 205 GLY A CA 1
ATOM 1551 C C . GLY A 1 205 ? 16.123 -19.344 -15.423 1.00 94.06 205 GLY A C 1
ATOM 1552 O O . GLY A 1 205 ? 16.939 -20.205 -15.097 1.00 94.06 205 GLY A O 1
ATOM 1553 N N . ARG A 1 206 ? 16.509 -18.174 -15.943 1.00 95.50 206 ARG A N 1
ATOM 1554 C CA . ARG A 1 206 ? 17.908 -17.752 -16.070 1.00 95.50 206 ARG A CA 1
ATOM 1555 C C . ARG A 1 206 ? 18.227 -16.679 -15.042 1.00 95.50 206 ARG A C 1
ATOM 1557 O O . ARG A 1 206 ? 17.432 -15.772 -14.832 1.00 95.50 206 ARG A O 1
ATOM 1564 N N . ASN A 1 207 ? 19.395 -16.785 -14.419 1.00 96.81 207 ASN A N 1
ATOM 1565 C CA . ASN A 1 207 ? 19.898 -15.757 -13.517 1.00 96.81 207 ASN A CA 1
ATOM 1566 C C . ASN A 1 207 ? 20.589 -14.649 -14.323 1.00 96.81 207 ASN A C 1
ATOM 1568 O O . ASN A 1 207 ? 21.484 -14.946 -15.117 1.00 96.81 207 ASN A O 1
ATOM 1572 N N . TYR A 1 208 ? 20.206 -13.400 -14.084 1.00 96.19 208 TYR A N 1
ATOM 1573 C CA . TYR A 1 208 ? 20.834 -12.216 -14.659 1.00 96.19 208 TYR A CA 1
ATOM 1574 C C . TYR A 1 208 ? 21.508 -11.396 -13.564 1.00 96.19 208 TYR A C 1
ATOM 1576 O O . TYR A 1 208 ? 20.920 -11.112 -12.523 1.00 96.19 208 TYR A O 1
ATOM 1584 N N . SER A 1 209 ? 22.759 -11.005 -13.810 1.00 94.56 209 SER A N 1
ATOM 1585 C CA . SER A 1 209 ? 23.534 -10.149 -12.906 1.00 94.56 209 SER A CA 1
ATOM 1586 C C . SER A 1 209 ? 23.309 -8.662 -13.144 1.00 94.56 209 SER A C 1
ATOM 1588 O O . SER A 1 209 ? 23.633 -7.861 -12.272 1.00 94.56 209 SER A O 1
ATOM 1590 N N . SER A 1 210 ? 22.789 -8.289 -14.310 1.00 96.50 210 SER A N 1
ATOM 1591 C CA . SER A 1 210 ? 22.643 -6.903 -14.731 1.00 96.50 210 SER A CA 1
ATOM 1592 C C . SER A 1 210 ? 21.398 -6.673 -15.577 1.00 96.50 210 SER A C 1
ATOM 1594 O O . SER A 1 210 ? 20.790 -7.606 -16.115 1.00 96.50 210 SER A O 1
ATOM 1596 N N . PHE A 1 211 ? 21.021 -5.402 -15.660 1.00 96.88 211 PHE A N 1
ATOM 1597 C CA . PHE A 1 211 ? 19.905 -4.898 -16.438 1.00 96.88 211 PHE A CA 1
ATOM 1598 C C . PHE A 1 211 ? 20.246 -3.548 -17.069 1.00 96.88 211 PHE A C 1
ATOM 1600 O O . PHE A 1 211 ? 21.187 -2.861 -16.661 1.00 96.88 211 PHE A O 1
ATOM 1607 N N . TYR A 1 212 ? 19.411 -3.166 -18.026 1.00 96.31 212 TYR A N 1
ATOM 1608 C CA . TYR A 1 212 ? 19.431 -1.878 -18.698 1.00 96.31 212 TYR A CA 1
ATOM 1609 C C . TYR A 1 212 ? 18.014 -1.318 -18.706 1.00 96.31 212 TYR A C 1
ATOM 1611 O O . TYR A 1 212 ? 17.049 -2.063 -18.877 1.00 96.31 212 TYR A O 1
ATOM 1619 N N . VAL A 1 213 ? 17.878 -0.011 -18.513 1.00 96.25 213 VAL A N 1
ATOM 1620 C CA . VAL A 1 213 ? 16.599 0.699 -18.601 1.00 96.25 213 VAL A CA 1
ATOM 1621 C C . VAL A 1 213 ? 16.620 1.529 -19.869 1.00 96.25 213 VAL A C 1
ATOM 1623 O O . VAL A 1 213 ? 17.567 2.275 -20.083 1.00 96.25 213 VAL A O 1
ATOM 1626 N N . ASN A 1 214 ? 15.582 1.423 -20.688 1.00 93.12 214 ASN A N 1
ATOM 1627 C CA . ASN A 1 214 ? 15.435 2.197 -21.915 1.00 93.12 214 ASN A CA 1
ATOM 1628 C C . ASN A 1 214 ? 14.298 3.221 -21.773 1.00 93.12 214 ASN A C 1
ATOM 1630 O O . ASN A 1 214 ? 13.283 2.963 -21.110 1.00 93.12 214 ASN A O 1
ATOM 1634 N N . THR A 1 215 ? 14.446 4.391 -22.397 1.00 92.12 215 THR A N 1
ATOM 1635 C CA . THR A 1 215 ? 13.433 5.456 -22.353 1.00 92.12 215 THR A CA 1
ATOM 1636 C C . THR A 1 215 ? 12.083 5.013 -22.898 1.00 92.12 215 THR A C 1
ATOM 1638 O O . THR A 1 215 ? 11.054 5.429 -22.370 1.00 92.12 215 THR A O 1
ATOM 1641 N N . ASN A 1 216 ? 12.071 4.081 -23.848 1.00 90.19 216 ASN A N 1
ATOM 1642 C CA . ASN A 1 216 ? 10.887 3.560 -24.522 1.00 90.19 216 ASN A CA 1
ATOM 1643 C C . ASN A 1 216 ? 10.105 2.523 -23.710 1.00 90.19 216 ASN A C 1
ATOM 1645 O O . ASN A 1 216 ? 9.453 1.669 -24.297 1.00 90.19 216 ASN A O 1
ATOM 1649 N N . GLY A 1 217 ? 10.159 2.549 -22.376 1.00 92.62 217 GLY A N 1
ATOM 1650 C CA . GLY A 1 217 ? 9.320 1.689 -21.533 1.00 92.62 217 GLY A CA 1
ATOM 1651 C C . GLY A 1 217 ? 9.796 0.242 -21.383 1.00 92.62 217 GLY A C 1
ATOM 1652 O O . GLY A 1 217 ? 8.963 -0.645 -21.172 1.00 92.62 217 GLY A O 1
ATOM 1653 N N . VAL A 1 218 ? 11.103 -0.010 -21.515 1.00 92.69 218 VAL A N 1
ATOM 1654 C CA . VAL A 1 218 ? 11.691 -1.361 -21.517 1.00 92.69 218 VAL A CA 1
ATOM 1655 C C . VAL A 1 218 ? 12.787 -1.512 -20.461 1.00 92.69 218 VAL A C 1
ATOM 1657 O O . VAL A 1 218 ? 13.578 -0.597 -20.238 1.00 92.69 218 VAL A O 1
ATOM 1660 N N . ILE A 1 219 ? 12.850 -2.696 -19.846 1.00 95.69 219 ILE A N 1
ATOM 1661 C CA . ILE A 1 219 ? 13.994 -3.169 -19.056 1.00 95.69 219 ILE A CA 1
ATOM 1662 C C . ILE A 1 219 ? 14.564 -4.405 -19.756 1.00 95.69 219 ILE A C 1
ATOM 1664 O O . ILE A 1 219 ? 13.848 -5.395 -19.888 1.00 95.69 219 ILE A O 1
ATOM 1668 N N . SER A 1 220 ? 15.816 -4.374 -20.212 1.00 94.88 220 SER A N 1
ATOM 1669 C CA . SER A 1 220 ? 16.476 -5.523 -20.853 1.00 94.88 220 SER A CA 1
ATOM 1670 C C . SER A 1 220 ? 17.531 -6.156 -19.946 1.00 94.88 220 SER A C 1
ATOM 1672 O O . SER A 1 220 ? 18.035 -5.523 -19.017 1.00 94.88 220 SER A O 1
ATOM 1674 N N . PHE A 1 221 ? 17.852 -7.426 -20.196 1.00 94.12 221 PHE A N 1
ATOM 1675 C CA . PHE A 1 221 ? 18.765 -8.218 -19.376 1.00 94.12 221 PHE A CA 1
ATOM 1676 C C . PHE A 1 221 ? 19.898 -8.821 -20.201 1.00 94.12 221 PHE A C 1
ATOM 1678 O O . PHE A 1 221 ? 19.659 -9.478 -21.212 1.00 94.12 221 PHE A O 1
ATOM 1685 N N . GLY A 1 222 ? 21.131 -8.688 -19.715 1.00 87.06 222 GLY A N 1
ATOM 1686 C CA . GLY A 1 222 ? 22.330 -9.241 -20.351 1.00 87.06 222 GLY A CA 1
ATOM 1687 C C . GLY A 1 222 ? 22.909 -8.398 -21.490 1.00 87.06 222 GLY A C 1
ATOM 1688 O O . GLY A 1 222 ? 24.115 -8.456 -21.687 1.00 87.06 222 GLY A O 1
ATOM 1689 N N . ASP A 1 223 ? 22.091 -7.608 -22.190 1.00 89.12 223 ASP A N 1
ATOM 1690 C CA . ASP A 1 223 ? 22.552 -6.600 -23.153 1.00 89.12 223 ASP A CA 1
ATOM 1691 C C . ASP A 1 223 ? 21.564 -5.416 -23.230 1.00 89.12 223 ASP A C 1
ATOM 1693 O O . ASP A 1 223 ? 20.428 -5.493 -22.738 1.00 89.12 223 ASP A O 1
ATOM 1697 N N . GLU A 1 224 ? 21.979 -4.315 -23.846 1.00 86.31 224 GLU A N 1
ATOM 1698 C CA . GLU A 1 224 ? 21.126 -3.144 -24.052 1.00 86.31 224 GLU A CA 1
ATOM 1699 C C . GLU A 1 224 ? 20.173 -3.312 -25.246 1.00 86.31 224 GLU A C 1
ATOM 1701 O O . GLU A 1 224 ? 20.437 -4.049 -26.199 1.00 86.31 224 GLU A O 1
ATOM 1706 N N . LEU A 1 225 ? 19.039 -2.606 -25.207 1.00 81.81 225 LEU A N 1
ATOM 1707 C CA . LEU A 1 225 ? 18.179 -2.418 -26.373 1.00 81.81 225 LEU A CA 1
ATOM 1708 C C . LEU A 1 225 ? 18.486 -1.043 -26.975 1.00 81.81 225 LEU A C 1
ATOM 1710 O O . LEU A 1 225 ? 18.034 -0.028 -26.459 1.00 81.81 225 LEU A O 1
ATOM 1714 N N . SER A 1 226 ? 19.251 -1.011 -28.063 1.00 69.69 226 SER A N 1
ATOM 1715 C CA . SER A 1 226 ? 19.816 0.233 -28.605 1.00 69.69 226 SER A CA 1
ATOM 1716 C C . SER A 1 226 ? 18.836 1.141 -29.357 1.00 69.69 226 SER A C 1
ATOM 1718 O O . SER A 1 226 ? 19.203 2.254 -29.710 1.00 69.69 226 SER A O 1
ATOM 1720 N N . SER A 1 227 ? 17.618 0.684 -29.663 1.00 70.12 227 SER A N 1
ATOM 1721 C CA . SER A 1 227 ? 16.613 1.476 -30.392 1.00 70.12 227 SER A CA 1
ATOM 1722 C C . SER A 1 227 ? 15.196 0.957 -30.156 1.00 70.12 227 SER A C 1
ATOM 1724 O O . SER A 1 227 ? 15.003 -0.211 -29.798 1.00 70.12 227 SER A O 1
ATOM 1726 N N . PHE A 1 228 ? 14.196 1.815 -30.379 1.00 66.81 228 PHE A N 1
ATOM 1727 C CA . PHE A 1 228 ? 12.787 1.428 -30.307 1.00 66.81 228 PHE A CA 1
ATOM 1728 C C . PHE A 1 228 ? 12.450 0.329 -31.327 1.00 66.81 228 PHE A C 1
ATOM 1730 O O . PHE A 1 228 ? 12.818 0.407 -32.500 1.00 66.81 228 PHE A O 1
ATOM 1737 N N . GLN A 1 229 ? 11.694 -0.675 -30.880 1.00 70.62 229 GLN A N 1
ATOM 1738 C CA . GLN A 1 229 ? 11.204 -1.776 -31.708 1.00 70.62 229 GLN A CA 1
ATOM 1739 C C . GLN A 1 229 ? 9.670 -1.779 -31.700 1.00 70.62 229 GLN A C 1
ATOM 1741 O O . GLN A 1 229 ? 9.055 -1.818 -30.637 1.00 70.62 229 GLN A O 1
ATOM 1746 N N . SER A 1 230 ? 9.047 -1.739 -32.884 1.00 70.88 230 SER A N 1
ATOM 1747 C CA . SER A 1 230 ? 7.579 -1.725 -33.032 1.00 70.88 230 SER A CA 1
ATOM 1748 C C . SER A 1 230 ? 6.946 -3.110 -33.177 1.00 70.88 230 SER A C 1
ATOM 1750 O O . SER A 1 230 ? 5.721 -3.213 -33.256 1.00 70.88 230 SER A O 1
ATOM 1752 N N . ASP A 1 231 ? 7.758 -4.163 -33.269 1.00 73.12 231 ASP A N 1
ATOM 1753 C CA . ASP A 1 231 ? 7.267 -5.519 -33.492 1.00 73.12 231 ASP A CA 1
ATOM 1754 C C . ASP A 1 231 ? 6.607 -6.092 -32.221 1.00 73.12 231 ASP A C 1
ATOM 1756 O O . ASP A 1 231 ? 7.056 -5.819 -31.102 1.00 73.12 231 ASP A O 1
ATOM 1760 N N . PRO A 1 232 ? 5.531 -6.891 -32.356 1.00 74.00 232 PRO A N 1
ATOM 1761 C CA . PRO A 1 232 ? 4.894 -7.534 -31.213 1.00 74.00 232 PRO A CA 1
ATOM 1762 C C . PRO A 1 232 ? 5.799 -8.615 -30.607 1.00 74.00 232 PRO A C 1
ATOM 1764 O O . PRO A 1 232 ? 6.602 -9.246 -31.295 1.00 74.00 232 PRO A O 1
ATOM 1767 N N . LEU A 1 233 ? 5.617 -8.888 -29.313 1.00 78.75 233 LEU A N 1
ATOM 1768 C CA . LEU A 1 233 ? 6.252 -10.037 -28.668 1.00 78.75 233 LEU A CA 1
ATOM 1769 C C . LEU A 1 233 ? 5.755 -11.358 -29.302 1.00 78.75 233 LEU A C 1
ATOM 1771 O O . LEU A 1 233 ? 4.569 -11.463 -29.627 1.00 78.75 233 LEU A O 1
ATOM 1775 N N . PRO A 1 234 ? 6.611 -12.391 -29.429 1.00 78.38 234 PRO A N 1
ATOM 1776 C CA . PRO A 1 234 ? 7.997 -12.461 -28.962 1.00 78.38 234 PRO A CA 1
ATOM 1777 C C . PRO A 1 234 ? 8.999 -11.799 -29.922 1.00 78.38 234 PRO A C 1
ATOM 1779 O O . PRO A 1 234 ? 8.989 -12.048 -31.124 1.00 78.38 234 PRO A O 1
ATOM 1782 N N . LEU A 1 235 ? 9.934 -11.028 -29.364 1.00 73.25 235 LEU A N 1
ATOM 1783 C CA . LEU A 1 235 ? 11.065 -10.458 -30.099 1.00 73.25 235 LEU A CA 1
ATOM 1784 C C . LEU A 1 235 ? 12.251 -11.434 -30.063 1.00 73.25 235 LEU A C 1
ATOM 1786 O O . LEU A 1 235 ? 12.573 -11.977 -29.007 1.00 73.25 235 LEU A O 1
ATOM 1790 N N . MET A 1 236 ? 12.943 -11.640 -31.189 1.00 66.06 236 MET A N 1
ATOM 1791 C CA . MET A 1 236 ? 14.202 -12.409 -31.240 1.00 66.06 236 MET A CA 1
ATOM 1792 C C . MET A 1 236 ? 15.409 -11.537 -30.861 1.00 66.06 236 MET A C 1
ATOM 1794 O O . MET A 1 236 ? 16.406 -11.479 -31.577 1.00 66.06 236 MET A O 1
ATOM 1798 N N . LEU A 1 237 ? 15.278 -10.820 -29.748 1.00 71.06 237 LEU A N 1
ATOM 1799 C CA . LEU A 1 237 ? 16.258 -9.874 -29.226 1.00 71.06 237 LEU A CA 1
ATOM 1800 C C . LEU A 1 237 ? 16.746 -10.329 -27.849 1.00 71.06 237 LEU A C 1
ATOM 1802 O O . LEU A 1 237 ? 16.426 -11.422 -27.371 1.00 71.06 237 LEU A O 1
ATOM 1806 N N . THR A 1 238 ? 17.526 -9.468 -27.209 1.00 85.31 238 THR A N 1
ATOM 1807 C CA . THR A 1 238 ? 17.860 -9.578 -25.796 1.00 85.31 238 THR A CA 1
ATOM 1808 C C . THR A 1 238 ? 16.598 -9.762 -24.936 1.00 85.31 238 THR A C 1
ATOM 1810 O O . THR A 1 238 ? 15.590 -9.092 -25.179 1.00 85.31 238 THR A O 1
ATOM 1813 N N . PRO A 1 239 ? 16.628 -10.653 -23.926 1.00 91.31 239 PRO A N 1
ATOM 1814 C CA . PRO A 1 239 ? 15.537 -10.836 -22.972 1.00 91.31 239 PRO A CA 1
ATOM 1815 C C . PRO A 1 239 ? 15.124 -9.510 -22.336 1.00 91.31 239 PRO A C 1
ATOM 1817 O O . PRO A 1 239 ? 15.975 -8.758 -21.864 1.00 91.31 239 PRO A O 1
ATOM 1820 N N . LEU A 1 240 ? 13.823 -9.223 -22.312 1.00 92.69 240 LEU A N 1
ATOM 1821 C CA . LEU A 1 240 ? 13.317 -7.936 -21.848 1.00 92.69 240 LEU A CA 1
ATOM 1822 C C . LEU A 1 240 ? 11.955 -8.035 -21.169 1.00 92.69 240 LEU A C 1
ATOM 1824 O O . LEU A 1 240 ? 11.185 -8.967 -21.402 1.00 92.69 240 LEU A O 1
ATOM 1828 N N . ILE A 1 241 ? 11.658 -7.017 -20.371 1.00 94.06 241 ILE A N 1
ATOM 1829 C CA . ILE A 1 241 ? 10.341 -6.672 -19.857 1.00 94.06 241 ILE A CA 1
ATOM 1830 C C . ILE A 1 241 ? 9.885 -5.401 -20.578 1.00 94.06 241 ILE A C 1
ATOM 1832 O O . ILE A 1 241 ? 10.488 -4.339 -20.426 1.00 94.06 241 ILE A O 1
ATOM 1836 N N . ALA A 1 242 ? 8.806 -5.514 -21.351 1.00 93.00 242 ALA A N 1
ATOM 1837 C CA . ALA A 1 242 ? 8.130 -4.385 -21.978 1.00 93.00 242 ALA A CA 1
ATOM 1838 C C . ALA A 1 242 ? 7.023 -3.883 -21.041 1.00 93.00 242 ALA A C 1
ATOM 1840 O O . ALA A 1 242 ? 5.932 -4.444 -21.017 1.00 93.00 242 ALA A O 1
ATOM 1841 N N . VAL A 1 243 ? 7.312 -2.846 -20.251 1.00 94.81 243 VAL A N 1
ATOM 1842 C CA . VAL A 1 243 ? 6.376 -2.294 -19.252 1.00 94.81 243 VAL A CA 1
ATOM 1843 C C . VAL A 1 243 ? 5.274 -1.497 -19.945 1.00 94.81 243 VAL A C 1
ATOM 1845 O O . VAL A 1 243 ? 4.085 -1.677 -19.686 1.00 94.81 243 VAL A O 1
ATOM 1848 N N . PHE A 1 244 ? 5.687 -0.609 -20.848 1.00 92.12 244 PHE A N 1
ATOM 1849 C CA . PHE A 1 244 ? 4.808 0.143 -21.736 1.00 92.12 244 PHE A CA 1
ATOM 1850 C C . PHE A 1 244 ? 5.625 0.579 -22.953 1.00 92.12 244 PHE A C 1
ATOM 1852 O O . PHE A 1 244 ? 6.050 1.729 -23.060 1.00 92.12 244 PHE A O 1
ATOM 1859 N N . MET A 1 245 ? 5.937 -0.385 -23.823 1.00 88.88 245 MET A N 1
ATOM 1860 C CA . MET A 1 245 ? 6.899 -0.160 -24.897 1.00 88.88 245 MET A CA 1
ATOM 1861 C C . MET A 1 245 ? 6.339 0.770 -25.977 1.00 88.88 245 MET A C 1
ATOM 1863 O O . MET A 1 245 ? 5.395 0.414 -26.681 1.00 88.88 245 MET A O 1
ATOM 1867 N N . THR A 1 246 ? 6.915 1.963 -26.106 1.00 86.62 246 THR A N 1
ATOM 1868 C CA . THR A 1 246 ? 6.496 2.982 -27.078 1.00 86.62 246 THR A CA 1
ATOM 1869 C C . THR A 1 246 ? 7.616 3.991 -27.319 1.00 86.62 246 THR A C 1
ATOM 1871 O O . THR A 1 246 ? 8.469 4.157 -26.463 1.00 86.62 246 THR A O 1
ATOM 1874 N N . ASP A 1 247 ? 7.566 4.696 -28.450 1.00 86.25 247 ASP A N 1
ATOM 1875 C CA . ASP A 1 247 ? 8.478 5.789 -28.828 1.00 86.25 247 ASP A CA 1
ATOM 1876 C C . ASP A 1 247 ? 8.314 6.983 -27.860 1.00 86.25 247 ASP A C 1
ATOM 1878 O O . ASP A 1 247 ? 7.409 7.815 -28.018 1.00 86.25 247 ASP A O 1
ATOM 1882 N N . VAL A 1 248 ? 9.102 6.983 -26.785 1.00 88.75 248 VAL A N 1
ATOM 1883 C CA . VAL A 1 248 ? 9.093 7.985 -25.716 1.00 88.75 248 VAL A CA 1
ATOM 1884 C C . VAL A 1 248 ? 10.174 9.017 -25.994 1.00 88.75 248 VAL A C 1
ATOM 1886 O O . VAL A 1 248 ? 11.356 8.692 -26.025 1.00 88.75 248 VAL A O 1
ATOM 1889 N N . ASP A 1 249 ? 9.766 10.282 -26.034 1.00 88.31 249 ASP A N 1
ATOM 1890 C CA . ASP A 1 249 ? 10.679 11.415 -26.123 1.00 88.31 249 ASP A CA 1
ATOM 1891 C C . ASP A 1 249 ? 10.836 12.048 -24.733 1.00 88.31 249 ASP A C 1
ATOM 1893 O O . ASP A 1 249 ? 9.852 12.465 -24.098 1.00 88.31 249 ASP A O 1
ATOM 1897 N N . THR A 1 250 ? 12.082 12.102 -24.252 1.00 89.44 250 THR A N 1
ATOM 1898 C CA . THR A 1 250 ? 12.418 12.741 -22.976 1.00 89.44 250 THR A CA 1
ATOM 1899 C C . THR A 1 250 ? 13.214 14.033 -23.098 1.00 89.44 250 THR A C 1
ATOM 1901 O O . THR A 1 250 ? 13.455 14.649 -22.058 1.00 89.44 250 THR A O 1
ATOM 1904 N N . THR A 1 251 ? 13.566 14.486 -24.307 1.00 87.50 251 THR A N 1
ATOM 1905 C CA . THR A 1 251 ? 14.493 15.605 -24.556 1.00 87.50 251 THR A CA 1
ATOM 1906 C C . THR A 1 251 ? 14.106 16.855 -23.760 1.00 87.50 251 THR A C 1
ATOM 1908 O O . THR A 1 251 ? 14.907 17.377 -22.985 1.00 87.50 251 THR A O 1
ATOM 1911 N N . ASP A 1 252 ? 12.835 17.268 -23.823 1.00 83.94 252 ASP A N 1
ATOM 1912 C CA . ASP A 1 252 ? 12.368 18.488 -23.140 1.00 83.94 252 ASP A CA 1
ATOM 1913 C C . ASP A 1 252 ? 11.615 18.223 -21.824 1.00 83.94 252 ASP A C 1
ATOM 1915 O O . ASP A 1 252 ? 11.568 19.075 -20.935 1.00 83.94 252 ASP A O 1
ATOM 1919 N N . PHE A 1 253 ? 10.992 17.048 -21.665 1.00 84.75 253 PHE A N 1
ATOM 1920 C CA . PHE A 1 253 ? 10.046 16.766 -20.574 1.00 84.75 253 PHE A CA 1
ATOM 1921 C C . PHE A 1 253 ? 10.095 15.313 -20.092 1.00 84.75 253 PHE A C 1
ATOM 1923 O O . PHE A 1 253 ? 10.719 14.457 -20.702 1.00 84.75 253 PHE A O 1
ATOM 1930 N N . GLY A 1 254 ? 9.459 15.045 -18.949 1.00 90.25 254 GLY A N 1
ATOM 1931 C CA . GLY A 1 254 ? 9.403 13.711 -18.344 1.00 90.25 254 GLY A CA 1
ATOM 1932 C C . GLY A 1 254 ? 10.726 13.264 -17.735 1.00 90.25 254 GLY A C 1
ATOM 1933 O O . GLY A 1 254 ? 11.723 13.966 -17.823 1.00 90.25 254 GLY A O 1
ATOM 1934 N N . LEU A 1 255 ? 10.746 12.131 -17.053 1.00 94.19 255 LEU A N 1
ATOM 1935 C CA . LEU A 1 255 ? 11.970 11.540 -16.520 1.00 94.19 255 LEU A CA 1
ATOM 1936 C C . LEU A 1 255 ? 11.872 10.030 -16.643 1.00 94.19 255 LEU A C 1
ATOM 1938 O O . LEU A 1 255 ? 10.810 9.465 -16.392 1.00 94.19 255 LEU A O 1
ATOM 1942 N N . VAL A 1 256 ? 12.991 9.389 -16.956 1.00 96.75 256 VAL A N 1
ATOM 1943 C CA . VAL A 1 256 ? 13.147 7.950 -16.765 1.00 96.75 256 VAL A CA 1
ATOM 1944 C C . VAL A 1 256 ? 14.218 7.758 -15.721 1.00 96.75 256 VAL A C 1
ATOM 1946 O O . VAL A 1 256 ? 15.319 8.301 -15.824 1.00 96.75 256 VAL A O 1
ATOM 1949 N N . LEU A 1 257 ? 13.846 7.066 -14.656 1.00 97.00 257 LEU A N 1
ATOM 1950 C CA . LEU A 1 257 ? 14.692 6.917 -13.491 1.00 97.00 257 LEU A CA 1
ATOM 1951 C C . LEU A 1 257 ? 14.530 5.533 -12.892 1.00 97.00 257 LEU A C 1
ATOM 1953 O O . LEU A 1 257 ? 13.479 4.904 -13.015 1.00 97.00 257 LEU A O 1
ATOM 1957 N N . HIS A 1 258 ? 15.578 5.071 -12.229 1.00 97.88 258 HIS A N 1
ATOM 1958 C CA . HIS A 1 258 ? 15.556 3.800 -11.536 1.00 97.88 258 HIS A CA 1
ATOM 1959 C C . HIS A 1 258 ? 16.328 3.861 -10.221 1.00 97.88 258 HIS A C 1
ATOM 1961 O O . HIS A 1 258 ? 17.273 4.637 -10.063 1.00 97.88 258 HIS A O 1
ATOM 1967 N N . ARG A 1 259 ? 15.935 3.019 -9.266 1.00 96.88 259 ARG A N 1
ATOM 1968 C CA . ARG A 1 259 ? 16.641 2.836 -7.994 1.00 96.88 259 ARG A CA 1
ATOM 1969 C C . ARG A 1 259 ? 16.463 1.419 -7.471 1.00 96.88 259 ARG A C 1
ATOM 1971 O O . ARG A 1 259 ? 15.394 0.836 -7.619 1.00 96.88 259 ARG A O 1
ATOM 1978 N N . GLN A 1 260 ? 17.500 0.893 -6.832 1.00 96.56 260 GLN A N 1
ATOM 1979 C CA . GLN A 1 260 ? 17.415 -0.358 -6.081 1.00 96.56 260 GLN A CA 1
ATOM 1980 C C . GLN A 1 260 ? 17.239 -0.031 -4.597 1.00 96.56 260 GLN A C 1
ATOM 1982 O O . GLN A 1 260 ? 18.016 0.738 -4.036 1.00 96.56 260 GLN A O 1
ATOM 1987 N N . LEU A 1 261 ? 16.210 -0.593 -3.974 1.00 96.94 261 LEU A N 1
ATOM 1988 C CA . LEU A 1 261 ? 15.971 -0.557 -2.538 1.00 96.94 261 LEU A CA 1
ATOM 1989 C C . LEU A 1 261 ? 16.412 -1.885 -1.940 1.00 96.94 261 LEU A C 1
ATOM 1991 O O . LEU A 1 261 ? 16.079 -2.941 -2.474 1.00 96.94 261 LEU A O 1
ATOM 1995 N N . LEU A 1 262 ? 17.116 -1.825 -0.813 1.00 96.94 262 LEU A N 1
ATOM 1996 C CA . LEU A 1 262 ? 17.418 -2.993 0.010 1.00 96.94 262 LEU A CA 1
ATOM 1997 C C . LEU A 1 262 ? 16.537 -2.982 1.253 1.00 96.94 262 LEU A C 1
ATOM 1999 O O . LEU A 1 262 ? 16.227 -1.903 1.783 1.00 96.94 262 LEU A O 1
ATOM 2003 N N . ARG A 1 263 ? 16.151 -4.173 1.721 1.00 97.25 263 ARG A N 1
ATOM 2004 C CA . ARG A 1 263 ? 15.310 -4.282 2.913 1.00 97.25 263 ARG A CA 1
ATOM 2005 C C . ARG A 1 263 ? 16.046 -3.722 4.121 1.00 97.25 263 ARG A C 1
ATOM 2007 O O . ARG A 1 263 ? 17.178 -4.100 4.417 1.00 97.25 263 ARG A O 1
ATOM 2014 N N . SER A 1 264 ? 15.404 -2.779 4.789 1.00 95.56 264 SER A N 1
ATOM 2015 C CA . SER A 1 264 ? 15.901 -2.104 5.982 1.00 95.56 264 SER A CA 1
ATOM 2016 C C . SER A 1 264 ? 14.733 -1.393 6.650 1.00 95.56 264 SER A C 1
ATOM 2018 O O . SER A 1 264 ? 13.719 -1.138 6.003 1.00 95.56 264 SER A O 1
ATOM 2020 N N . SER A 1 265 ? 14.903 -0.974 7.903 1.00 93.50 265 SER A N 1
ATOM 2021 C CA . SER A 1 265 ? 13.876 -0.212 8.624 1.00 93.50 265 SER A CA 1
ATOM 2022 C C . SER A 1 265 ? 13.431 1.069 7.905 1.00 93.50 265 SER A C 1
ATOM 2024 O O . SER A 1 265 ? 12.301 1.501 8.094 1.00 93.50 265 SER A O 1
ATOM 2026 N N . GLN A 1 266 ? 14.283 1.669 7.065 1.00 90.50 266 GLN A N 1
ATOM 2027 C CA . GLN A 1 266 ? 13.942 2.869 6.291 1.00 90.50 266 GLN A CA 1
ATOM 2028 C C . GLN A 1 266 ? 13.023 2.582 5.097 1.00 90.50 266 GLN A C 1
ATOM 2030 O O . GLN A 1 266 ? 12.259 3.459 4.707 1.00 90.50 266 GLN A O 1
ATOM 2035 N N . ASN A 1 267 ? 13.100 1.376 4.527 1.00 92.44 267 ASN A N 1
ATOM 2036 C CA . ASN A 1 267 ? 12.320 0.976 3.352 1.00 92.44 267 ASN A CA 1
ATOM 2037 C C . ASN A 1 267 ? 11.207 -0.030 3.702 1.00 92.44 267 ASN A C 1
ATOM 2039 O O . ASN A 1 267 ? 10.566 -0.571 2.806 1.00 92.44 267 ASN A O 1
ATOM 2043 N N . GLU A 1 268 ? 10.999 -0.342 4.985 1.00 93.00 268 GLU A N 1
ATOM 2044 C CA . GLU A 1 268 ? 10.196 -1.501 5.393 1.00 93.00 268 GLU A CA 1
ATOM 2045 C C . GLU A 1 268 ? 8.752 -1.420 4.893 1.00 93.00 268 GLU A C 1
ATOM 2047 O O . GLU A 1 268 ? 8.215 -2.429 4.462 1.00 93.00 268 GLU A O 1
ATOM 2052 N N . MET A 1 269 ? 8.155 -0.224 4.837 1.00 87.94 269 MET A N 1
ATOM 2053 C CA . MET A 1 269 ? 6.795 -0.055 4.309 1.00 87.94 269 MET A CA 1
ATOM 2054 C C . MET A 1 269 ? 6.671 -0.521 2.850 1.00 87.94 269 MET A C 1
ATOM 2056 O O . MET A 1 269 ? 5.727 -1.230 2.526 1.00 87.94 269 MET A O 1
ATOM 2060 N N . GLN A 1 270 ? 7.641 -0.195 1.985 1.00 91.31 270 GLN A N 1
ATOM 2061 C CA . GLN A 1 270 ? 7.624 -0.644 0.586 1.00 91.31 270 GLN A CA 1
ATOM 2062 C C . GLN A 1 270 ? 7.845 -2.159 0.476 1.00 91.31 270 GLN A C 1
ATOM 2064 O O . GLN A 1 270 ? 7.316 -2.809 -0.421 1.00 91.31 270 GLN A O 1
ATOM 2069 N N . PHE A 1 271 ? 8.644 -2.735 1.376 1.00 97.12 271 PHE A N 1
ATOM 2070 C CA . PHE A 1 271 ? 8.868 -4.178 1.411 1.00 97.12 271 PHE A CA 1
ATOM 2071 C C . PHE A 1 271 ? 7.650 -4.940 1.936 1.00 97.12 271 PHE A C 1
ATOM 2073 O O . PHE A 1 271 ? 7.341 -5.988 1.380 1.00 97.12 271 PHE A O 1
ATOM 2080 N N . CYS A 1 272 ? 6.946 -4.422 2.946 1.00 94.75 272 CYS A N 1
ATOM 2081 C CA . CYS A 1 272 ? 5.685 -4.992 3.417 1.00 94.75 272 CYS A CA 1
ATOM 2082 C C . CYS A 1 272 ? 4.629 -4.970 2.312 1.00 94.75 272 CYS A C 1
ATOM 2084 O O . CYS A 1 272 ? 4.069 -6.017 2.015 1.00 94.75 272 CYS A O 1
ATOM 2086 N N . GLU A 1 273 ? 4.451 -3.833 1.633 1.00 92.44 273 GLU A N 1
ATOM 2087 C CA . GLU A 1 273 ? 3.522 -3.706 0.504 1.00 92.44 273 GLU A CA 1
ATOM 2088 C C . GLU A 1 273 ? 3.810 -4.743 -0.598 1.00 92.44 273 GLU A C 1
ATOM 2090 O O . GLU A 1 273 ? 2.912 -5.458 -1.046 1.00 92.44 273 GLU A O 1
ATOM 2095 N N . ALA A 1 274 ? 5.077 -4.883 -1.008 1.00 96.00 274 ALA A N 1
ATOM 2096 C CA . ALA A 1 274 ? 5.465 -5.862 -2.023 1.00 96.00 274 ALA A CA 1
ATOM 2097 C C . ALA A 1 274 ? 5.291 -7.317 -1.547 1.00 96.00 274 ALA A C 1
ATOM 2099 O O . ALA A 1 274 ? 4.826 -8.168 -2.309 1.00 96.00 274 ALA A O 1
ATOM 2100 N N . ASP A 1 275 ? 5.675 -7.610 -0.303 1.00 97.50 275 ASP A N 1
ATOM 2101 C CA . ASP A 1 275 ? 5.549 -8.934 0.303 1.00 97.50 275 ASP A CA 1
ATOM 2102 C C . ASP A 1 275 ? 4.083 -9.370 0.403 1.00 97.50 275 ASP A C 1
ATOM 2104 O O . ASP A 1 275 ? 3.751 -10.489 0.017 1.00 97.50 275 ASP A O 1
ATOM 2108 N N . GLU A 1 276 ? 3.216 -8.502 0.924 1.00 94.56 276 GLU A N 1
ATOM 2109 C CA . GLU A 1 276 ? 1.785 -8.760 1.096 1.00 94.56 276 GLU A CA 1
ATOM 2110 C C . GLU A 1 276 ? 1.112 -8.976 -0.257 1.00 94.56 276 GLU A C 1
ATOM 2112 O O . GLU A 1 276 ? 0.479 -10.014 -0.448 1.00 94.56 276 GLU A O 1
ATOM 2117 N N . THR A 1 277 ? 1.383 -8.103 -1.235 1.00 94.62 277 THR A N 1
ATOM 2118 C CA . THR A 1 277 ? 0.880 -8.253 -2.610 1.00 94.62 277 THR A CA 1
ATOM 2119 C C . THR A 1 277 ? 1.257 -9.615 -3.207 1.00 94.62 277 THR A C 1
ATOM 2121 O O . THR A 1 277 ? 0.426 -10.298 -3.804 1.00 94.62 277 THR A O 1
ATOM 2124 N N . ILE A 1 278 ? 2.514 -10.050 -3.049 1.00 97.62 278 ILE A N 1
ATOM 2125 C CA . ILE A 1 278 ? 2.968 -11.344 -3.583 1.00 97.62 278 ILE A CA 1
ATOM 2126 C C . ILE A 1 278 ? 2.294 -12.509 -2.860 1.00 97.62 278 ILE A C 1
ATOM 2128 O O . ILE A 1 278 ? 1.851 -13.444 -3.521 1.00 97.62 278 ILE A O 1
ATOM 2132 N N . ARG A 1 279 ? 2.216 -12.474 -1.526 1.00 97.56 279 ARG A N 1
ATOM 2133 C CA . ARG A 1 279 ? 1.613 -13.554 -0.726 1.00 97.56 279 ARG A CA 1
ATOM 2134 C C . ARG A 1 279 ? 0.113 -13.692 -0.977 1.00 97.56 279 ARG A C 1
ATOM 2136 O O . ARG A 1 279 ? -0.404 -14.802 -0.900 1.00 97.56 279 ARG A O 1
ATOM 2143 N N . GLU A 1 280 ? -0.568 -12.590 -1.273 1.00 94.62 280 GLU A N 1
ATOM 2144 C CA . GLU A 1 280 ? -1.987 -12.585 -1.623 1.00 94.62 280 GLU A CA 1
ATOM 2145 C C . GLU A 1 280 ? -2.228 -13.205 -3.008 1.00 94.62 280 GLU A C 1
ATOM 2147 O O . GLU A 1 280 ? -3.063 -14.097 -3.154 1.00 94.62 280 GLU A O 1
ATOM 2152 N N . VAL A 1 281 ? -1.462 -12.782 -4.021 1.00 96.88 281 VAL A N 1
ATOM 2153 C CA . VAL A 1 281 ? -1.614 -13.267 -5.406 1.00 96.88 281 VAL A CA 1
ATOM 2154 C C . VAL A 1 281 ? -1.100 -14.700 -5.580 1.00 96.88 281 VAL A C 1
ATOM 2156 O O . VAL A 1 281 ? -1.647 -15.462 -6.380 1.00 96.88 281 VAL A O 1
ATOM 2159 N N . PHE A 1 282 ? -0.071 -15.082 -4.823 1.00 97.19 282 PHE A N 1
ATOM 2160 C CA . PHE A 1 282 ? 0.569 -16.398 -4.853 1.00 97.19 282 PHE A CA 1
ATOM 2161 C C . PHE A 1 282 ? 0.540 -17.036 -3.452 1.00 97.19 282 PHE A C 1
ATOM 2163 O O . PHE A 1 282 ? 1.553 -17.018 -2.744 1.00 97.19 282 PHE A O 1
ATOM 2170 N N . PRO A 1 283 ? -0.595 -17.619 -3.015 1.00 95.00 283 PRO A N 1
ATOM 2171 C CA . PRO A 1 283 ? -0.747 -18.168 -1.662 1.00 95.00 283 PRO A CA 1
ATOM 2172 C C . PRO A 1 283 ? 0.262 -19.268 -1.305 1.00 95.00 283 PRO A C 1
ATOM 2174 O O . PRO A 1 283 ? 0.582 -19.480 -0.132 1.00 95.00 283 PRO A O 1
ATOM 2177 N N . GLU A 1 284 ? 0.803 -19.975 -2.301 1.00 96.94 284 GLU A N 1
ATOM 2178 C CA . GLU A 1 284 ? 1.871 -20.959 -2.114 1.00 96.94 284 GLU A CA 1
ATOM 2179 C C . GLU A 1 284 ? 3.209 -20.325 -1.699 1.00 96.94 284 GLU A C 1
ATOM 2181 O O . GLU A 1 284 ? 4.085 -21.014 -1.177 1.00 96.94 284 GLU A O 1
ATOM 2186 N N . GLN A 1 285 ? 3.351 -19.012 -1.886 1.00 97.06 285 GLN A N 1
ATOM 2187 C CA . GLN A 1 285 ? 4.491 -18.195 -1.480 1.00 97.06 285 GLN A CA 1
ATOM 2188 C C . GLN A 1 285 ? 4.230 -17.456 -0.158 1.00 97.06 285 GLN A C 1
ATOM 2190 O O . GLN A 1 285 ? 4.791 -16.388 0.073 1.00 97.06 285 GLN A O 1
ATOM 2195 N N . SER A 1 286 ? 3.418 -18.015 0.745 1.00 96.00 286 SER A N 1
ATOM 2196 C CA . SER A 1 286 ? 3.032 -17.386 2.024 1.00 96.00 286 SER A CA 1
ATOM 2197 C C . SER A 1 286 ? 4.203 -16.963 2.925 1.00 96.00 286 SER A C 1
ATOM 2199 O O . SER A 1 286 ? 4.061 -16.045 3.729 1.00 96.00 286 SER A O 1
ATOM 2201 N N . SER A 1 287 ? 5.378 -17.585 2.778 1.00 96.56 287 SER A N 1
ATOM 2202 C CA . SER A 1 287 ? 6.606 -17.226 3.501 1.00 96.56 287 SER A CA 1
ATOM 2203 C C . SER A 1 287 ? 7.580 -16.356 2.696 1.00 96.56 287 SER A C 1
ATOM 2205 O O . SER A 1 287 ? 8.715 -16.155 3.133 1.00 96.56 287 SER A O 1
ATOM 2207 N N . PHE A 1 288 ? 7.204 -15.894 1.499 1.00 9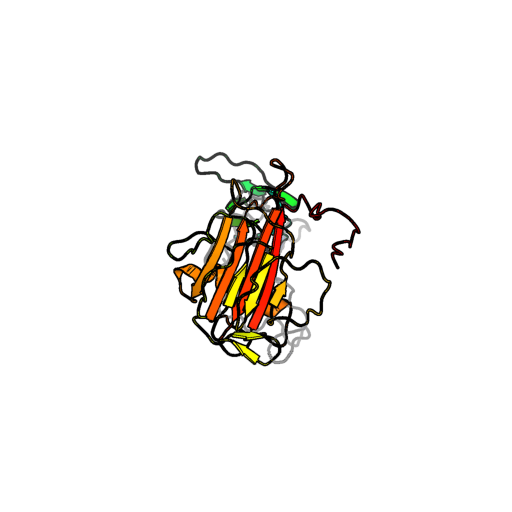8.12 288 PHE A N 1
ATOM 2208 C CA . PHE A 1 288 ? 8.065 -15.048 0.676 1.00 98.12 288 PHE A CA 1
ATOM 2209 C C . PHE A 1 288 ? 8.400 -13.750 1.409 1.00 98.12 288 PHE A C 1
ATOM 2211 O O . PHE A 1 288 ? 7.558 -13.186 2.098 1.00 98.12 288 PHE A O 1
ATOM 2218 N N . SER A 1 289 ? 9.636 -13.283 1.267 1.00 98.06 289 SER A N 1
ATOM 2219 C CA . SER A 1 289 ? 10.134 -12.066 1.900 1.00 98.06 289 SER A CA 1
ATOM 2220 C C . SER A 1 289 ? 11.194 -11.454 0.992 1.00 98.06 289 SER A C 1
ATOM 2222 O O . SER A 1 289 ? 12.257 -12.044 0.785 1.00 98.06 289 SER A O 1
ATOM 2224 N N . ALA A 1 290 ? 10.891 -10.304 0.399 1.00 98.44 290 ALA A N 1
ATOM 2225 C CA . ALA A 1 290 ? 11.766 -9.621 -0.536 1.00 98.44 290 ALA A CA 1
ATOM 2226 C C . ALA A 1 290 ? 13.042 -9.122 0.158 1.00 98.44 290 ALA A C 1
ATOM 2228 O O . ALA A 1 290 ? 13.019 -8.662 1.298 1.00 98.44 290 ALA A O 1
ATOM 2229 N N . SER A 1 291 ? 14.168 -9.193 -0.554 1.00 98.12 291 SER A N 1
ATOM 2230 C CA . SER A 1 291 ? 15.466 -8.639 -0.133 1.00 98.12 291 SER A CA 1
ATOM 2231 C C . SER A 1 291 ? 15.845 -7.390 -0.931 1.00 98.12 291 SER A C 1
ATOM 2233 O O . SER A 1 291 ? 16.538 -6.512 -0.412 1.00 98.12 291 SER A O 1
ATOM 2235 N N . MET A 1 292 ? 15.356 -7.285 -2.171 1.00 97.69 292 MET A N 1
ATOM 2236 C CA . MET A 1 292 ? 15.564 -6.135 -3.042 1.00 97.69 292 MET A CA 1
ATOM 2237 C C . MET A 1 292 ? 14.311 -5.802 -3.858 1.00 97.69 292 MET A C 1
ATOM 2239 O O . MET A 1 292 ? 13.607 -6.702 -4.323 1.00 97.69 292 MET A O 1
ATOM 2243 N N . LEU A 1 293 ? 14.082 -4.499 -4.040 1.00 98.44 293 LEU A N 1
ATOM 2244 C CA . LEU A 1 293 ? 13.136 -3.935 -5.001 1.00 98.44 293 LEU A CA 1
ATOM 2245 C C . LEU A 1 293 ? 13.915 -3.077 -6.005 1.00 98.44 293 LEU A C 1
ATOM 2247 O O . LEU A 1 293 ? 14.598 -2.136 -5.604 1.00 98.44 293 LEU A O 1
ATOM 2251 N N . LEU A 1 294 ? 13.801 -3.346 -7.301 1.00 98.31 294 LEU A N 1
ATOM 2252 C CA . LEU A 1 294 ? 14.208 -2.419 -8.354 1.00 98.31 294 LEU A CA 1
ATOM 2253 C C . LEU A 1 294 ? 12.968 -1.649 -8.798 1.00 98.31 294 LEU A C 1
ATOM 2255 O O . LEU A 1 294 ? 12.078 -2.216 -9.423 1.00 98.31 294 LEU A O 1
ATOM 2259 N N . VAL A 1 295 ? 12.933 -0.354 -8.503 1.00 98.25 295 VAL A N 1
ATOM 2260 C CA . VAL A 1 295 ? 11.863 0.552 -8.925 1.00 98.25 295 VAL A CA 1
ATOM 2261 C C . VAL A 1 295 ? 12.341 1.312 -10.156 1.00 98.25 295 VAL A C 1
ATOM 2263 O O . VAL A 1 295 ? 13.329 2.042 -10.072 1.00 98.25 295 VAL A O 1
ATOM 2266 N N . VAL A 1 296 ? 11.648 1.153 -11.283 1.00 98.50 296 VAL A N 1
ATOM 2267 C CA . VAL A 1 296 ? 11.903 1.865 -12.544 1.00 98.50 296 VAL A CA 1
ATOM 2268 C C . VAL A 1 296 ? 10.661 2.655 -12.922 1.00 98.50 296 VAL A C 1
ATOM 2270 O O . VAL A 1 296 ? 9.596 2.070 -13.097 1.00 98.50 296 VAL A O 1
ATOM 2273 N N . THR A 1 297 ? 10.784 3.972 -13.061 1.00 97.88 297 THR A N 1
ATOM 2274 C CA . THR A 1 297 ? 9.650 4.862 -13.327 1.00 97.88 297 THR A CA 1
ATOM 2275 C C . THR A 1 297 ? 9.896 5.687 -14.581 1.00 97.88 297 THR A C 1
ATOM 2277 O O . THR A 1 297 ? 10.886 6.414 -14.672 1.00 97.88 297 THR A O 1
ATOM 2280 N N . TRP A 1 298 ? 8.929 5.650 -15.495 1.00 96.62 298 TRP A N 1
ATOM 2281 C CA . TRP A 1 298 ? 8.771 6.603 -16.588 1.00 96.62 298 TRP A CA 1
ATOM 2282 C C . TRP A 1 298 ? 7.757 7.642 -16.129 1.00 96.62 298 TRP A C 1
ATOM 2284 O O . TRP A 1 298 ? 6.551 7.414 -16.160 1.00 96.62 298 TRP A O 1
ATOM 2294 N N . TYR A 1 299 ? 8.247 8.762 -15.608 1.00 95.00 299 TYR A N 1
ATOM 2295 C CA . TYR A 1 299 ? 7.438 9.785 -14.960 1.00 95.00 299 TYR A CA 1
ATOM 2296 C C . TYR A 1 299 ? 7.108 10.924 -15.921 1.00 95.00 299 TYR A C 1
ATOM 2298 O O . TYR A 1 299 ? 8.003 11.647 -16.360 1.00 95.00 299 TYR A O 1
ATOM 2306 N N . ARG A 1 300 ? 5.815 11.127 -16.205 1.00 92.38 300 ARG A N 1
ATOM 2307 C CA . ARG A 1 300 ? 5.301 12.195 -17.081 1.00 92.38 300 ARG A CA 1
ATOM 2308 C C . ARG A 1 300 ? 6.042 12.259 -18.424 1.00 92.38 300 ARG A C 1
ATOM 2310 O O . ARG A 1 300 ? 6.397 13.342 -18.887 1.00 92.38 300 ARG A O 1
ATOM 2317 N N . VAL A 1 301 ? 6.284 11.106 -19.035 1.00 92.56 301 VAL A N 1
ATOM 2318 C CA . VAL A 1 301 ? 6.918 10.994 -20.351 1.00 92.56 301 VAL A CA 1
ATOM 2319 C C . VAL A 1 301 ? 5.925 11.321 -21.467 1.00 92.56 301 VAL A C 1
ATOM 2321 O O . VAL A 1 301 ? 4.718 11.081 -21.326 1.00 92.56 301 VAL A O 1
ATOM 2324 N N . ARG A 1 302 ? 6.406 11.915 -22.561 1.00 90.19 302 ARG A N 1
ATOM 2325 C CA . ARG A 1 302 ? 5.570 12.381 -23.678 1.00 90.19 302 ARG A CA 1
ATOM 2326 C C . ARG A 1 302 ? 5.895 11.612 -24.964 1.00 90.19 302 ARG A C 1
ATOM 2328 O O . ARG A 1 302 ? 6.984 11.051 -25.066 1.00 90.19 302 ARG A O 1
ATOM 2335 N N . PRO A 1 303 ? 4.982 11.583 -25.948 1.00 88.12 303 PRO A N 1
ATOM 2336 C CA . PRO A 1 303 ? 5.363 11.192 -27.294 1.00 88.12 303 PRO A CA 1
ATOM 2337 C C . PRO A 1 303 ? 6.119 12.344 -27.974 1.00 88.12 303 PRO A C 1
ATOM 2339 O O . PRO A 1 303 ? 5.956 13.514 -27.605 1.00 88.12 303 PRO A O 1
ATOM 2342 N N . TRP A 1 304 ? 6.862 12.035 -29.036 1.00 80.38 304 TRP A N 1
ATOM 2343 C CA . TRP A 1 304 ? 7.590 13.035 -29.829 1.00 80.38 304 TRP A CA 1
ATOM 2344 C C . TRP A 1 304 ? 6.682 14.142 -30.413 1.00 80.38 304 TRP A C 1
ATOM 2346 O O . TRP A 1 304 ? 7.100 15.283 -30.574 1.00 80.38 304 TRP A O 1
ATOM 2356 N N . TYR A 1 305 ? 5.418 13.828 -30.728 1.00 82.00 305 TYR A N 1
ATOM 2357 C CA . TYR A 1 305 ? 4.517 14.717 -31.480 1.00 82.00 305 TYR A CA 1
ATOM 2358 C C . TYR A 1 305 ? 3.644 15.641 -30.618 1.00 82.00 305 TYR A C 1
ATOM 2360 O O . TYR A 1 305 ? 2.830 16.392 -31.163 1.00 82.00 305 TYR A O 1
ATOM 2368 N N . SE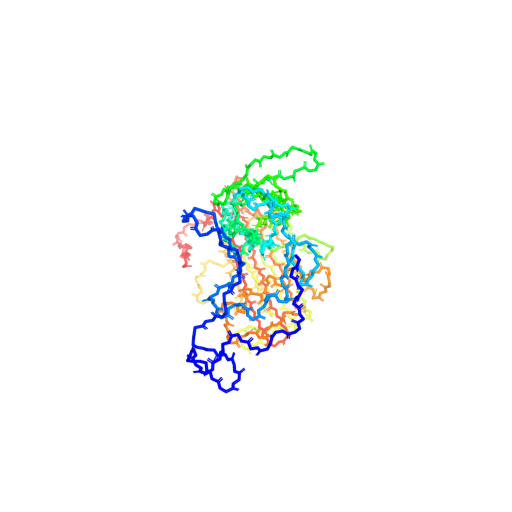R A 1 306 ? 3.705 15.544 -29.288 1.00 83.62 306 SER A N 1
ATOM 2369 C CA . SER A 1 306 ? 2.804 16.302 -28.417 1.00 83.62 306 SER A CA 1
ATOM 2370 C C . SER A 1 306 ? 3.468 16.738 -27.120 1.00 83.62 306 SER A C 1
ATOM 2372 O O . SER A 1 306 ? 3.811 15.912 -26.276 1.00 83.62 306 SER A O 1
ATOM 2374 N N . ASP A 1 307 ? 3.410 18.043 -26.870 1.00 82.94 307 ASP A N 1
ATOM 2375 C CA . ASP A 1 307 ? 3.873 18.659 -25.629 1.00 82.94 307 ASP A CA 1
ATOM 2376 C C . ASP A 1 307 ? 2.831 18.689 -24.510 1.00 82.94 307 ASP A C 1
ATOM 2378 O O . ASP A 1 307 ? 3.163 19.110 -23.404 1.00 82.94 307 ASP A O 1
ATOM 2382 N N . SER A 1 308 ? 1.598 18.210 -24.706 1.00 86.62 308 SER A N 1
ATOM 2383 C CA . SER A 1 308 ? 0.550 18.222 -23.664 1.00 86.62 308 SER A CA 1
ATOM 2384 C C . SER A 1 308 ? 0.285 16.854 -23.031 1.00 86.62 308 SER A C 1
ATOM 2386 O O . SER A 1 308 ? 0.072 16.775 -21.823 1.00 86.62 308 SER A O 1
ATOM 2388 N N . LEU A 1 309 ? 0.344 15.780 -23.819 1.00 88.94 309 LEU A N 1
ATOM 2389 C CA . LEU A 1 309 ? 0.086 14.417 -23.352 1.00 88.94 309 LEU A CA 1
ATOM 2390 C C . LEU A 1 309 ? 1.232 13.889 -22.486 1.00 88.94 309 LEU A C 1
ATOM 2392 O O . LEU A 1 309 ? 2.409 14.094 -22.794 1.00 88.94 309 LEU A O 1
ATOM 2396 N N . ARG A 1 310 ? 0.888 13.211 -21.392 1.00 89.44 310 ARG A N 1
ATOM 2397 C CA 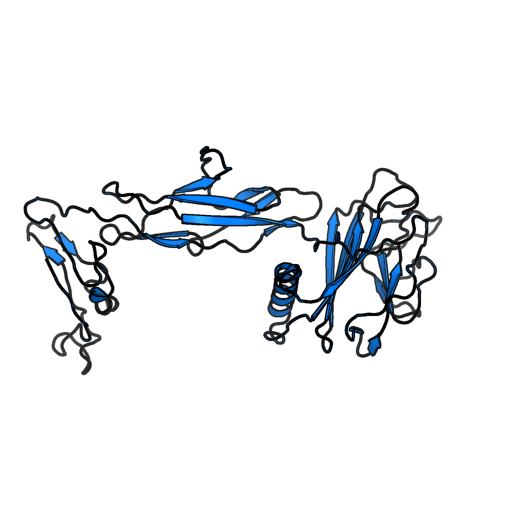. ARG A 1 310 ? 1.826 12.655 -20.417 1.00 89.44 310 ARG A CA 1
ATOM 2398 C C . ARG A 1 310 ? 1.391 11.258 -19.998 1.00 89.44 310 ARG A C 1
ATOM 2400 O O . ARG A 1 310 ? 0.232 11.050 -19.656 1.00 89.44 310 ARG A O 1
ATOM 2407 N N . ASN A 1 311 ? 2.351 10.343 -19.973 1.00 92.06 311 ASN A N 1
ATOM 2408 C CA . ASN A 1 311 ? 2.205 9.034 -19.360 1.00 92.06 311 ASN A CA 1
ATOM 2409 C C . ASN A 1 311 ? 3.088 8.945 -18.118 1.00 92.06 311 ASN A C 1
ATOM 2411 O O . ASN A 1 311 ? 4.227 9.409 -18.131 1.00 92.06 311 ASN A O 1
ATOM 2415 N N . THR A 1 312 ? 2.574 8.323 -17.065 1.00 93.19 312 THR A N 1
ATOM 2416 C CA . THR A 1 312 ? 3.350 7.896 -15.907 1.00 93.19 312 THR A CA 1
ATOM 2417 C C . THR A 1 312 ? 3.094 6.420 -15.669 1.00 93.19 312 THR A C 1
ATOM 2419 O O . THR A 1 312 ? 1.956 6.026 -15.424 1.00 93.19 312 THR A O 1
ATOM 2422 N N . PHE A 1 313 ? 4.145 5.614 -15.710 1.00 95.00 313 PHE A N 1
ATOM 2423 C CA . PHE A 1 313 ? 4.084 4.183 -15.433 1.00 95.00 313 PHE A CA 1
ATOM 2424 C C . PHE A 1 313 ? 5.383 3.715 -14.783 1.00 95.00 313 PHE A C 1
ATOM 2426 O O . PHE A 1 313 ? 6.419 4.381 -14.868 1.00 95.00 313 PHE A O 1
ATOM 2433 N N . GLN A 1 314 ? 5.315 2.585 -14.093 1.00 97.00 314 GLN A N 1
ATOM 2434 C CA . GLN A 1 314 ? 6.400 2.075 -13.275 1.00 97.00 314 GLN A CA 1
ATOM 2435 C C . GLN A 1 314 ? 6.435 0.552 -13.317 1.00 97.00 314 GLN A C 1
ATOM 2437 O O . GLN A 1 314 ? 5.394 -0.099 -13.343 1.00 97.00 314 GLN A O 1
ATOM 2442 N N . ALA A 1 315 ? 7.641 -0.004 -13.275 1.00 98.44 315 ALA A N 1
ATOM 2443 C CA . ALA A 1 315 ? 7.865 -1.398 -12.939 1.00 98.44 315 ALA A CA 1
ATOM 2444 C C . ALA A 1 315 ? 8.584 -1.505 -11.594 1.00 98.44 315 ALA A C 1
ATOM 2446 O O . ALA A 1 315 ? 9.542 -0.772 -11.334 1.00 98.44 315 ALA A O 1
ATOM 2447 N N . VAL A 1 316 ? 8.136 -2.441 -10.762 1.00 98.44 316 VAL A N 1
ATOM 2448 C CA . VAL A 1 316 ? 8.821 -2.853 -9.537 1.00 98.44 316 VAL A CA 1
ATOM 2449 C C . VAL A 1 316 ? 9.224 -4.310 -9.704 1.00 98.44 316 VAL A C 1
ATOM 2451 O O . VAL A 1 316 ? 8.371 -5.196 -9.752 1.00 98.44 316 VAL A O 1
ATOM 2454 N N . LEU A 1 317 ? 10.525 -4.564 -9.847 1.00 98.69 317 LEU A N 1
ATOM 2455 C CA . LEU A 1 317 ? 11.057 -5.924 -9.857 1.00 98.69 317 LEU A CA 1
ATOM 2456 C C . LEU A 1 317 ? 11.456 -6.304 -8.435 1.00 98.69 317 LEU A C 1
ATOM 2458 O O . LEU A 1 317 ? 12.248 -5.612 -7.802 1.00 98.69 317 LEU A O 1
ATOM 2462 N N . VAL A 1 318 ? 10.909 -7.403 -7.937 1.00 98.75 318 VAL A N 1
ATOM 2463 C CA . VAL A 1 318 ? 11.051 -7.847 -6.548 1.00 98.75 318 VAL A CA 1
ATOM 2464 C C . VAL A 1 318 ? 11.843 -9.145 -6.539 1.00 98.75 318 VAL A C 1
ATOM 2466 O O . VAL A 1 318 ? 11.556 -10.041 -7.329 1.00 98.75 318 VAL A O 1
ATOM 2469 N N . THR A 1 319 ? 12.829 -9.287 -5.655 1.00 98.50 319 THR A N 1
ATOM 2470 C CA . THR A 1 319 ? 13.546 -10.560 -5.486 1.00 98.50 319 THR A CA 1
ATOM 2471 C C . THR A 1 319 ? 13.989 -10.785 -4.046 1.00 98.50 319 THR A C 1
ATOM 2473 O O . THR A 1 319 ? 14.315 -9.845 -3.317 1.00 98.50 319 THR A O 1
ATOM 2476 N N . ASN A 1 320 ? 14.042 -12.052 -3.641 1.00 98.00 320 ASN A N 1
ATOM 2477 C CA . ASN A 1 320 ? 14.727 -12.503 -2.424 1.00 98.00 320 ASN A CA 1
ATOM 2478 C C . ASN A 1 320 ? 16.064 -13.213 -2.725 1.00 98.00 320 ASN A C 1
ATOM 2480 O O . ASN A 1 320 ? 16.660 -13.827 -1.846 1.00 98.00 320 ASN A O 1
ATOM 2484 N N . GLY A 1 321 ? 16.518 -13.165 -3.982 1.00 96.75 321 GLY A N 1
ATOM 2485 C CA . GLY A 1 321 ? 17.715 -13.849 -4.475 1.00 96.75 321 GLY A CA 1
ATOM 2486 C C . GLY A 1 321 ? 17.477 -15.275 -4.988 1.00 96.75 321 GLY A C 1
ATOM 2487 O O . GLY A 1 321 ? 18.382 -15.847 -5.590 1.00 96.75 321 GLY A O 1
ATOM 2488 N N . ALA A 1 322 ? 16.285 -15.844 -4.787 1.00 96.25 322 ALA A N 1
ATOM 2489 C CA . ALA A 1 322 ? 15.904 -17.165 -5.298 1.00 96.25 322 ALA A CA 1
ATOM 2490 C C . ALA A 1 322 ? 14.648 -17.111 -6.181 1.00 96.25 322 ALA A C 1
ATOM 2492 O O . ALA A 1 322 ? 14.600 -17.746 -7.232 1.00 96.25 322 ALA A O 1
ATOM 2493 N N . LEU A 1 323 ? 13.647 -16.337 -5.762 1.00 97.75 323 LEU A N 1
ATOM 2494 C CA . LEU A 1 323 ? 12.416 -16.067 -6.496 1.00 97.75 323 LEU A CA 1
ATOM 2495 C C . LEU A 1 323 ? 12.391 -14.605 -6.923 1.00 97.75 323 LEU A C 1
ATOM 2497 O O . LEU A 1 323 ? 12.908 -13.732 -6.221 1.00 97.75 323 LEU A O 1
ATOM 2501 N N . SER A 1 324 ? 11.789 -14.342 -8.077 1.00 98.38 324 SER A N 1
ATOM 2502 C CA . SER A 1 324 ? 11.706 -13.007 -8.656 1.00 98.38 324 SER A CA 1
ATOM 2503 C C . SER A 1 324 ? 10.311 -12.755 -9.215 1.00 98.38 324 SER A C 1
ATOM 2505 O O . SER A 1 324 ? 9.712 -13.641 -9.821 1.00 98.38 324 SER A O 1
ATOM 2507 N N . PHE A 1 325 ? 9.811 -11.541 -9.008 1.00 98.56 325 PHE A N 1
ATOM 2508 C CA . PHE A 1 325 ? 8.480 -11.092 -9.406 1.00 98.56 325 PHE A CA 1
ATOM 2509 C C . PHE A 1 325 ? 8.586 -9.731 -10.098 1.00 98.56 325 PHE A C 1
ATOM 2511 O O . PHE A 1 325 ? 9.552 -8.993 -9.894 1.00 98.56 325 PHE A O 1
ATOM 2518 N N . ALA A 1 326 ? 7.590 -9.395 -10.913 1.00 98.12 326 ALA A N 1
ATOM 2519 C CA . ALA A 1 326 ? 7.477 -8.098 -11.564 1.00 98.12 326 ALA A CA 1
ATOM 2520 C C . ALA A 1 326 ? 6.065 -7.549 -11.348 1.00 98.12 326 ALA A C 1
ATOM 2522 O O . ALA A 1 326 ? 5.087 -8.248 -11.604 1.00 98.12 326 ALA A O 1
ATOM 2523 N N . MET A 1 327 ? 5.975 -6.304 -10.892 1.00 97.19 327 MET A N 1
ATOM 2524 C CA . MET A 1 327 ? 4.727 -5.557 -10.727 1.00 97.19 327 MET A CA 1
ATOM 2525 C C . MET A 1 327 ? 4.746 -4.363 -11.676 1.00 97.19 327 MET A C 1
ATOM 2527 O O . MET A 1 327 ? 5.760 -3.665 -11.753 1.00 97.19 327 MET A O 1
ATOM 2531 N N . PHE A 1 328 ? 3.645 -4.116 -12.388 1.00 96.56 328 PHE A N 1
ATOM 2532 C CA . PHE A 1 328 ? 3.498 -2.949 -13.259 1.00 96.56 328 PHE A CA 1
ATOM 2533 C C . PHE A 1 328 ? 2.420 -2.027 -12.712 1.00 96.56 328 PHE A C 1
ATOM 2535 O O . PHE A 1 328 ? 1.251 -2.393 -12.632 1.00 96.56 328 PHE A O 1
ATOM 2542 N N . ASN A 1 329 ? 2.832 -0.812 -12.374 1.00 93.44 329 ASN A N 1
ATOM 2543 C CA . ASN A 1 329 ? 1.971 0.207 -11.809 1.00 93.44 329 ASN A CA 1
ATOM 2544 C C . ASN A 1 329 ? 1.738 1.281 -12.868 1.00 93.44 329 ASN A C 1
ATOM 2546 O O . ASN A 1 329 ? 2.658 2.006 -13.263 1.00 93.44 329 ASN A O 1
ATOM 2550 N N . TYR A 1 330 ? 0.500 1.391 -13.335 1.00 91.19 330 TYR A N 1
ATOM 2551 C CA . TYR A 1 330 ? 0.108 2.407 -14.303 1.00 91.19 330 TYR A CA 1
ATOM 2552 C C . TYR A 1 330 ? -0.510 3.584 -13.560 1.00 91.19 330 TYR A C 1
ATOM 2554 O O . TYR A 1 330 ? -1.593 3.492 -12.985 1.00 91.19 330 TYR A O 1
ATOM 2562 N N . GLY A 1 331 ? 0.217 4.699 -13.561 1.00 86.00 331 GLY A N 1
ATOM 2563 C CA . GLY A 1 331 ? -0.299 5.980 -13.120 1.00 86.00 331 GLY A CA 1
ATOM 2564 C C . GLY A 1 331 ? -1.239 6.548 -14.182 1.00 86.00 331 GLY A C 1
ATOM 2565 O O . GLY A 1 331 ? -2.219 5.928 -14.581 1.00 86.00 331 GLY A O 1
ATOM 2566 N N . GLN A 1 332 ? -0.977 7.776 -14.618 1.00 85.69 332 GLN A N 1
ATOM 2567 C CA . GLN A 1 332 ? -1.811 8.406 -15.635 1.00 85.69 332 GLN A CA 1
ATOM 2568 C C . GLN A 1 332 ? -1.340 7.979 -17.027 1.00 85.69 332 GLN A C 1
ATOM 2570 O O . GLN A 1 332 ? -0.178 8.201 -17.351 1.00 85.69 332 GLN A O 1
ATOM 2575 N N . ILE A 1 333 ? -2.225 7.428 -17.859 1.00 88.50 333 ILE A N 1
ATOM 2576 C CA . ILE A 1 333 ? -1.938 7.103 -19.265 1.00 88.50 333 ILE A CA 1
ATOM 2577 C C . ILE A 1 333 ? -2.857 7.937 -20.162 1.00 88.50 333 ILE A C 1
ATOM 2579 O O . ILE A 1 333 ? -4.071 7.762 -20.157 1.00 88.50 333 ILE A O 1
ATOM 2583 N N . GLN A 1 334 ? -2.283 8.871 -20.917 1.00 88.38 334 GLN A N 1
ATOM 2584 C CA . GLN A 1 334 ? -3.004 9.786 -21.812 1.00 88.38 334 GLN A CA 1
ATOM 2585 C C . GLN A 1 334 ? -2.749 9.500 -23.294 1.00 88.38 334 GLN A C 1
ATOM 2587 O O . GLN A 1 334 ? -3.445 10.035 -24.157 1.00 88.38 334 GLN A O 1
ATOM 2592 N N . TRP A 1 335 ? -1.741 8.686 -23.612 1.00 88.31 335 TRP A N 1
ATOM 2593 C CA . TRP A 1 335 ? -1.379 8.355 -24.983 1.00 88.31 335 TRP A CA 1
ATOM 2594 C C . TRP A 1 335 ? -0.900 6.907 -25.094 1.00 88.31 335 TRP A C 1
ATOM 2596 O O . TRP A 1 335 ? -0.289 6.364 -24.182 1.00 88.31 335 TRP A O 1
ATOM 2606 N N . THR A 1 336 ? -1.210 6.260 -26.213 1.00 84.56 336 THR A N 1
ATOM 2607 C CA . THR A 1 336 ? -0.901 4.834 -26.445 1.00 84.56 336 THR A CA 1
ATOM 2608 C C . THR A 1 336 ? -0.312 4.578 -27.829 1.00 84.56 336 THR A C 1
ATOM 2610 O O . THR A 1 336 ? -0.115 3.433 -28.224 1.00 84.56 336 THR A O 1
ATOM 2613 N N . ARG A 1 337 ? -0.082 5.640 -28.608 1.00 70.75 337 ARG A N 1
ATOM 2614 C CA . ARG A 1 337 ? 0.396 5.559 -29.987 1.00 70.75 337 ARG A CA 1
ATOM 2615 C C . ARG A 1 337 ? 1.578 6.486 -30.161 1.00 70.75 337 ARG A C 1
ATOM 2617 O O . ARG A 1 337 ? 1.493 7.645 -29.772 1.00 70.75 337 ARG A O 1
ATOM 2624 N N . SER A 1 338 ? 2.609 6.007 -30.836 1.00 60.22 338 SER A N 1
ATOM 2625 C CA . SER A 1 338 ? 3.551 6.863 -31.538 1.00 60.22 338 SER A CA 1
ATOM 2626 C C . SER A 1 338 ? 3.097 6.995 -32.990 1.00 60.22 338 SER A C 1
ATOM 2628 O O . SER A 1 338 ? 2.712 6.020 -33.638 1.00 60.22 338 SER A O 1
ATOM 2630 N N . SER A 1 339 ? 3.059 8.210 -33.528 1.00 47.03 339 SER A N 1
ATOM 2631 C CA . SER A 1 339 ? 2.822 8.406 -34.957 1.00 47.03 339 SER A CA 1
ATOM 2632 C C . SER A 1 339 ? 4.165 8.366 -35.691 1.00 47.03 339 SER A C 1
ATOM 2634 O O . SER A 1 339 ? 4.758 9.403 -35.950 1.00 47.03 339 SER A O 1
ATOM 2636 N N . ARG A 1 340 ? 4.681 7.186 -36.060 1.00 44.97 340 ARG A N 1
ATOM 2637 C CA . ARG A 1 340 ? 5.684 7.116 -37.144 1.00 44.97 340 ARG A CA 1
ATOM 2638 C C . ARG A 1 340 ? 4.983 6.812 -38.474 1.00 44.97 340 ARG A C 1
ATOM 2640 O O . ARG A 1 340 ? 3.942 6.157 -38.523 1.00 44.97 340 ARG A O 1
ATOM 2647 N N . ARG A 1 341 ? 5.497 7.409 -39.558 1.00 43.56 341 ARG A N 1
ATOM 2648 C CA . ARG A 1 341 ? 4.952 7.327 -40.926 1.00 43.56 341 ARG A CA 1
ATOM 2649 C C . ARG A 1 341 ? 4.715 5.860 -41.330 1.00 43.56 341 ARG A C 1
ATOM 2651 O O . ARG A 1 341 ? 5.649 5.071 -41.342 1.00 43.56 341 ARG A O 1
ATOM 2658 N N . SER A 1 342 ? 3.485 5.584 -41.770 1.00 37.22 342 SER A N 1
ATOM 2659 C CA . SER A 1 342 ? 2.981 4.377 -42.456 1.00 37.22 342 SER A CA 1
ATOM 2660 C C . SER A 1 342 ? 2.8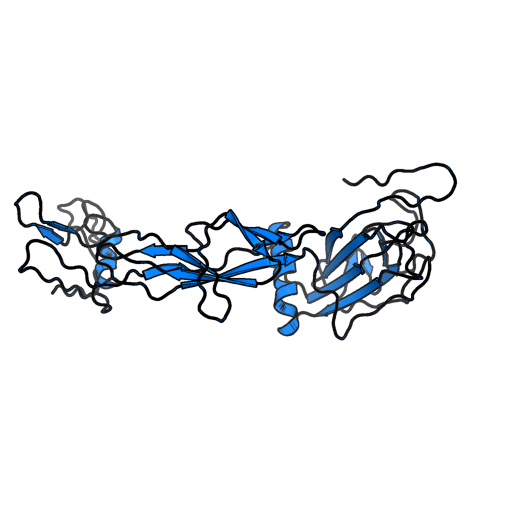98 3.045 -41.685 1.00 37.22 342 SER A C 1
ATOM 2662 O O . SER A 1 342 ? 3.862 2.567 -41.108 1.00 37.22 342 SER A O 1
ATOM 2664 N N . SER A 1 343 ? 1.704 2.442 -41.815 1.00 38.06 343 SER A N 1
ATOM 2665 C CA . SER A 1 343 ? 1.213 1.120 -41.375 1.00 38.06 343 SER A CA 1
ATOM 2666 C C . SER A 1 343 ? 1.156 0.875 -39.869 1.00 38.06 343 SER A C 1
ATOM 2668 O O . SER A 1 343 ? 2.109 0.428 -39.248 1.00 38.06 343 SER A O 1
ATOM 2670 N N . GLY A 1 344 ? -0.021 1.156 -39.306 1.00 44.78 344 GLY A N 1
ATOM 2671 C CA . GLY A 1 344 ? -0.316 0.974 -37.896 1.00 44.78 344 GLY A CA 1
ATOM 2672 C C . GLY A 1 344 ? -0.237 -0.470 -37.421 1.00 44.78 344 GLY A C 1
ATOM 2673 O O . GLY A 1 344 ? -0.643 -1.397 -38.117 1.00 44.78 344 GLY A O 1
ATOM 2674 N N . VAL A 1 345 ? 0.193 -0.614 -36.173 1.00 39.53 345 VAL A N 1
ATOM 2675 C CA . VAL A 1 345 ? -0.097 -1.775 -35.342 1.00 39.53 345 VAL A CA 1
ATOM 2676 C C . VAL A 1 345 ? -0.498 -1.246 -33.968 1.00 39.53 345 VAL A C 1
ATOM 2678 O O . VAL A 1 345 ? 0.126 -0.344 -33.415 1.00 39.53 345 VAL A O 1
ATOM 2681 N N . SER A 1 346 ? -1.638 -1.733 -33.491 1.00 38.91 346 SER A N 1
ATOM 2682 C CA . SER A 1 346 ? -2.296 -1.310 -32.260 1.00 38.91 346 SER A CA 1
ATOM 2683 C C . SER A 1 346 ? -1.563 -1.848 -31.031 1.00 38.91 346 SER A C 1
ATOM 2685 O O . SER A 1 346 ? -1.364 -3.056 -30.937 1.00 38.91 346 SER A O 1
ATOM 2687 N N . ALA A 1 347 ? -1.265 -0.994 -30.050 1.00 38.88 347 ALA A N 1
ATOM 2688 C CA . ALA A 1 347 ? -1.028 -1.451 -28.683 1.00 38.88 347 ALA A CA 1
ATOM 2689 C C . ALA A 1 347 ? -2.353 -2.012 -28.132 1.00 38.88 347 ALA A C 1
ATOM 2691 O O . ALA A 1 347 ? -3.332 -1.274 -27.993 1.00 38.88 347 ALA A O 1
ATOM 2692 N N . GLN A 1 348 ? -2.413 -3.326 -27.906 1.00 35.59 348 GLN A N 1
ATOM 2693 C CA . GLN A 1 348 ? -3.518 -3.986 -27.213 1.00 35.59 348 GLN A CA 1
ATOM 2694 C C . GLN A 1 348 ? -3.123 -4.162 -25.747 1.00 35.59 348 GLN A C 1
ATOM 2696 O O . GLN A 1 348 ? -2.127 -4.814 -25.448 1.00 35.59 348 GLN A O 1
ATOM 2701 N N . VAL A 1 349 ? -3.896 -3.546 -24.856 1.00 32.69 349 VAL A N 1
ATOM 2702 C CA . VAL A 1 349 ? -3.883 -3.835 -23.419 1.00 32.69 349 VAL A CA 1
ATOM 2703 C C . VAL A 1 349 ? -4.763 -5.072 -23.230 1.00 32.69 349 VAL A C 1
ATOM 2705 O O . VAL A 1 349 ? -5.919 -5.044 -23.663 1.00 32.69 349 VAL A O 1
ATOM 2708 N N . LEU A 1 350 ? -4.205 -6.150 -22.675 1.00 29.48 350 LEU A N 1
ATOM 2709 C CA . LEU A 1 350 ? -4.975 -7.260 -22.103 1.00 29.48 350 LEU A CA 1
ATOM 2710 C C . LEU A 1 350 ? -5.201 -6.993 -20.621 1.00 29.48 350 LEU A C 1
ATOM 2712 O O . LEU A 1 350 ? -4.224 -6.554 -19.973 1.00 29.48 350 LEU A O 1
#

Foldseek 3Di:
DFADDQQFAFADVVQVADPSNADGFGAWDWDDPVPVPEIATWPQGRHSCVSCCQQDEQPPHRRDYDWDDPDSHTDRPHAKEKPAAEADDEAEDAAPDFKDFAADDVNNTWIADRRQGTWDKWKFWDDPPPDTHTDDGRDMDGAAKTKMKIWTAGPNGHIYDIGIYIHHYHYLADDQDDDFKDWWDQFWWTKDDWDADPAFAADPNDTFGTWMDILQQKIFTPDDDRGQDPDDPPDPDTDMDRLQGARWHRNPDWIKMKGKDFDDPVCPVVQCVVLVVCCVVPVVCVVDGFGMKIKIWGGQIDAPPDPPFGWIKIWIWTHPNPDIDIDIRGHDHRDRDHDDPDDDDGDDDD

Nearest PDB structures (foldseek):
  3pe9-assembly2_B  TM=4.393E-01  e=3.539E-02  Acetivibrio thermocellus
  3pdd-assembly1_A  TM=4.866E-01  e=1.881E-01  Acetivibrio thermocellus ATCC 27405
  3pe9-assembly4_D  TM=4.085E-01  e=8.382E-02  Acetivibrio thermocellus
  6tqd-assembly5_E  TM=2.724E-01  e=2.212E-01  Escherichia coli O127:H6 str. E2348/69
  6tda-assembly1_R  TM=2.615E-01  e=6.500E-01  Saccharomyces cerevisiae S288C

Organism: Acanthaster planci (NCBI:txid133434)

Radius of gyration: 30.66 Å; Cα contacts (8 Å, |Δi|>4): 768; chains: 1; bounding box: 68×56×89 Å

pLDDT: mean 86.21, std 12.18, range [29.48, 98.75]